Protein AF-J7RIQ4-F1 (afdb_monomer_lite)

Secondary structure (DSSP, 8-state):
------------------------------S-HHHHHHHHHHTT-GGG----HHHHHHHHSPP-------TT-TT-S-SPPPPP---TTSS----HHHHTTS----TT-SS-S---HHHHHHS-HHHHHHHHIIIIISHHHHHHHHHHS---SS---SSS-------------S-SSSTT-----EEPTTS-EE---EE-TTT--EE-STTHHHHHHH-----------PPPP-

Sequence (234 aa):
MSSVDTTGTVNGNPHENPGTVEKQTKRRNNRSYYDIISALSAVEKSQDVVFTPEELVELTAPLEQGRSNDPQSDTKKDGKPRINVHGYMGDVKVNPVEASKVEYDLSHTLLGGYVPRKQLESLSSVDFAHYFHKALECENTLQIYDMFVPQKSAMHQVLAGRLDHDTTQQNQQQQQQQQQRTTYQRVDAAGRIVKKVLVCKRCSSKFQGPHRWKQLKQHVCKTLHAEDEQPSHS

Foldseek 3Di:
DDDDDDDDDDDDDDDDDDDDDDPPPPPQPLAAPVLLCVLCVVVVNNVVFDDDPVRVCSNHPPRPPPDPPPPPPPPPDDPDDDADQDCPVPPDDHDVVVNVPDDDDQVVDPVGDDDDPVRVVPDDPVVVVVVCCCPPPCVSSVVSCVVGPPPPDDDPPPPPPDDDDDDDDDDPDPPPPPPPPDDPFDADPVGHTDFDWDADPQARDIAGDDCSVVCSVVDDDDHPPPDPPDDDDD

Organism: Huiozyma naganishii (strain ATCC MYA-139 / BCRC 22969 / CBS 8797 / KCTC 17520 / NBRC 10181 / NCYC 3082 / Yp74L-3) (NCBI:txid1071383)

pLDDT: mean 70.18, std 21.85, range [30.33, 97.38]

Radius of gyration: 36.46 Å; chains: 1; bounding box: 52×98×125 Å

InterPro domains:
  IPR013895 Chromatin structure-remodeling complex protein Rsc14 [PF08586] (32-129)

Structure (mmCIF, N/CA/C/O backbone):
data_AF-J7RIQ4-F1
#
_entry.id   AF-J7RIQ4-F1
#
loop_
_atom_site.group_PDB
_atom_site.id
_atom_site.type_symbol
_atom_site.label_atom_id
_atom_site.label_alt_id
_atom_site.label_comp_id
_atom_site.label_asym_id
_atom_site.label_entity_id
_atom_site.label_seq_id
_atom_site.pdbx_PDB_ins_code
_atom_site.Cartn_x
_atom_site.Cartn_y
_atom_site.Cartn_z
_atom_site.occupancy
_atom_site.B_iso_or_equiv
_atom_site.auth_seq_id
_atom_site.auth_comp_id
_atom_site.auth_asym_id
_atom_site.auth_atom_id
_atom_site.pdbx_PDB_model_num
ATOM 1 N N . MET A 1 1 ? 5.041 22.098 87.584 1.00 45.03 1 MET A N 1
ATOM 2 C CA . MET A 1 1 ? 6.316 22.828 87.440 1.00 45.03 1 MET A CA 1
ATOM 3 C C . MET A 1 1 ? 7.325 21.899 86.791 1.00 45.03 1 MET A C 1
ATOM 5 O O . MET A 1 1 ? 7.964 21.143 87.503 1.00 45.03 1 MET A O 1
ATOM 9 N N . SER A 1 2 ? 7.434 21.923 85.465 1.00 35.41 2 SER A N 1
ATOM 10 C CA . SER A 1 2 ? 8.610 21.432 84.737 1.00 35.41 2 SER A CA 1
ATOM 11 C C . SER A 1 2 ? 8.603 22.135 83.387 1.00 35.41 2 SER A C 1
ATOM 13 O O . SER A 1 2 ? 7.780 21.830 82.529 1.00 35.41 2 SER A O 1
ATOM 15 N N . SER A 1 3 ? 9.459 23.140 83.271 1.00 37.00 3 SER A N 1
ATOM 16 C CA . SER A 1 3 ? 9.758 23.861 82.041 1.00 37.00 3 SER A CA 1
ATOM 17 C C . SER A 1 3 ? 11.188 23.521 81.629 1.00 37.00 3 SER A C 1
ATOM 19 O O . SER A 1 3 ? 12.010 23.326 82.523 1.00 37.00 3 SER A O 1
ATOM 21 N N . VAL A 1 4 ? 11.424 23.579 80.309 1.00 39.94 4 VAL A N 1
ATOM 22 C CA . VAL A 1 4 ? 12.689 23.842 79.580 1.00 39.94 4 VAL A CA 1
ATOM 23 C C . VAL A 1 4 ? 13.863 22.869 79.789 1.00 39.94 4 VAL A C 1
ATOM 25 O O . VAL A 1 4 ? 14.084 22.364 80.877 1.00 39.94 4 VAL A O 1
ATOM 28 N N . ASP A 1 5 ? 14.707 22.529 78.817 1.00 35.41 5 ASP A N 1
ATOM 29 C CA . ASP A 1 5 ? 14.906 22.885 77.405 1.00 35.41 5 ASP A CA 1
ATOM 30 C C . ASP A 1 5 ? 15.768 21.756 76.803 1.00 35.41 5 ASP A C 1
ATOM 32 O O . ASP A 1 5 ? 16.572 21.143 77.511 1.00 35.41 5 ASP A O 1
ATOM 36 N N . THR A 1 6 ? 15.683 21.479 75.500 1.00 40.25 6 THR A N 1
ATOM 37 C CA . THR A 1 6 ? 16.760 20.747 74.809 1.00 40.25 6 THR A CA 1
ATOM 38 C C . THR A 1 6 ? 16.940 21.291 73.398 1.00 40.25 6 THR A C 1
ATOM 40 O O . THR A 1 6 ? 16.133 21.064 72.502 1.00 40.25 6 THR A O 1
ATOM 43 N N . THR A 1 7 ? 18.027 22.036 73.231 1.00 44.31 7 THR A N 1
ATOM 44 C CA . THR A 1 7 ? 18.633 22.442 71.962 1.00 44.31 7 THR A CA 1
ATOM 45 C C . THR A 1 7 ? 19.279 21.251 71.255 1.00 44.31 7 THR A C 1
ATOM 47 O O . THR A 1 7 ? 19.904 20.423 71.916 1.00 44.31 7 THR A O 1
ATOM 50 N N . GLY A 1 8 ? 19.252 21.218 69.920 1.00 33.91 8 GLY A N 1
ATOM 51 C CA . GLY A 1 8 ? 20.067 20.270 69.156 1.00 33.91 8 GLY A CA 1
ATOM 52 C C . GLY A 1 8 ? 19.898 20.366 67.643 1.00 33.91 8 GLY A C 1
ATOM 53 O O . GLY A 1 8 ? 19.135 19.613 67.052 1.00 33.91 8 GLY A O 1
ATOM 54 N N . THR A 1 9 ? 20.640 21.275 67.013 1.00 40.09 9 THR A N 1
ATOM 55 C CA . THR A 1 9 ? 20.871 21.321 65.563 1.00 40.09 9 THR A CA 1
ATOM 56 C C . THR A 1 9 ? 21.779 20.160 65.146 1.00 40.09 9 THR A C 1
ATOM 58 O O . THR A 1 9 ? 22.919 20.118 65.599 1.00 40.09 9 THR A O 1
ATOM 61 N N . VAL A 1 10 ? 21.341 19.271 64.244 1.00 41.00 10 VAL A N 1
ATOM 62 C CA . VAL A 1 10 ? 22.232 18.380 63.472 1.00 41.00 10 VAL A CA 1
ATOM 63 C C . VAL A 1 10 ? 21.711 18.228 62.040 1.00 41.00 10 VAL A C 1
ATOM 65 O O . VAL A 1 10 ? 20.581 17.812 61.804 1.00 41.00 10 VAL A O 1
ATOM 68 N N . ASN A 1 11 ? 22.583 18.588 61.096 1.00 37.06 11 ASN A N 1
ATOM 69 C CA . ASN A 1 11 ? 22.492 18.334 59.662 1.00 37.06 11 ASN A CA 1
ATOM 70 C C . ASN A 1 11 ? 22.378 16.834 59.351 1.00 37.06 11 ASN A C 1
ATOM 72 O O . ASN A 1 11 ? 23.127 16.034 59.906 1.00 37.06 11 ASN A O 1
ATOM 76 N N . GLY A 1 12 ? 21.545 16.478 58.373 1.00 32.69 12 GLY A N 1
ATOM 77 C CA . GLY A 1 12 ? 21.490 15.119 57.840 1.00 32.69 12 GLY A CA 1
ATOM 78 C C . GLY A 1 12 ? 20.530 14.982 56.665 1.00 32.69 12 GLY A C 1
ATOM 79 O O . GLY A 1 12 ? 19.450 14.432 56.815 1.00 32.69 12 GLY A O 1
ATOM 80 N N . ASN A 1 13 ? 20.934 15.480 55.496 1.00 38.28 13 ASN A N 1
ATOM 81 C CA . ASN A 1 13 ? 20.516 14.905 54.216 1.00 38.28 13 ASN A CA 1
ATOM 82 C C . ASN A 1 13 ? 21.591 13.855 53.880 1.00 38.28 13 ASN A C 1
ATOM 84 O O . ASN A 1 13 ? 22.776 14.183 54.013 1.00 38.28 13 ASN A O 1
ATOM 88 N N . PRO A 1 14 ? 21.244 12.621 53.474 1.00 41.78 14 PRO A N 1
ATOM 89 C CA . PRO A 1 14 ? 21.109 12.422 52.033 1.00 41.78 14 PRO A CA 1
ATOM 90 C C . PRO A 1 14 ? 20.113 11.325 51.601 1.00 41.78 14 PRO A C 1
ATOM 92 O O . PRO A 1 14 ? 19.908 10.326 52.277 1.00 41.78 14 PRO A O 1
ATOM 95 N N . HIS A 1 15 ? 19.640 11.485 50.364 1.00 39.47 15 HIS A N 1
ATOM 96 C CA . HIS A 1 15 ? 19.323 10.410 49.421 1.00 39.47 15 HIS A CA 1
ATOM 97 C C . HIS A 1 15 ? 18.282 9.358 49.836 1.00 39.47 15 HIS A C 1
ATOM 99 O O . HIS A 1 15 ? 18.625 8.251 50.234 1.00 39.47 15 HIS A O 1
ATOM 105 N N . GLU A 1 16 ? 17.025 9.616 49.477 1.00 35.12 16 GLU A N 1
ATOM 106 C CA . GLU A 1 16 ? 16.129 8.547 49.036 1.00 35.12 16 GLU A CA 1
ATOM 107 C C . GLU A 1 16 ? 15.549 8.920 47.668 1.00 35.12 16 GLU A C 1
ATOM 109 O O . GLU A 1 16 ? 14.787 9.870 47.511 1.00 35.12 16 GLU A O 1
ATOM 114 N N . ASN A 1 17 ? 16.011 8.191 46.650 1.00 41.97 17 ASN A N 1
ATOM 115 C CA . ASN A 1 17 ? 15.440 8.170 45.310 1.00 41.97 17 ASN A CA 1
ATOM 116 C C . ASN A 1 17 ? 14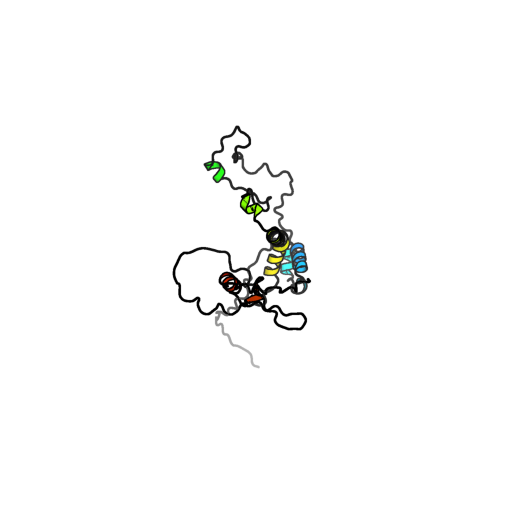.121 7.382 45.347 1.00 41.97 17 ASN A C 1
ATOM 118 O O . ASN A 1 17 ? 14.164 6.184 45.623 1.00 41.97 17 ASN A O 1
ATOM 122 N N . PRO A 1 18 ? 12.994 7.956 44.913 1.00 40.06 18 PRO A N 1
ATOM 123 C CA . PRO A 1 18 ? 12.014 7.228 44.129 1.00 40.06 18 PRO A CA 1
ATOM 124 C C . PRO A 1 18 ? 12.408 7.431 42.659 1.00 40.06 18 PRO A C 1
ATOM 126 O O . PRO A 1 18 ? 12.438 8.536 42.133 1.00 40.06 18 PRO A O 1
ATOM 129 N N . GLY A 1 19 ? 12.875 6.396 41.978 1.00 30.33 19 GLY A N 1
ATOM 130 C CA . GLY A 1 19 ? 11.948 5.358 41.560 1.00 30.33 19 GLY A CA 1
ATOM 131 C C . GLY A 1 19 ? 11.514 5.706 40.145 1.00 30.33 19 GLY A C 1
ATOM 132 O O . GLY A 1 19 ? 10.487 6.331 39.920 1.00 30.33 19 GLY A O 1
ATOM 133 N N . THR A 1 20 ? 12.384 5.346 39.211 1.00 37.12 20 THR A N 1
ATOM 134 C CA . THR A 1 20 ? 12.166 5.227 37.773 1.00 37.12 20 THR A CA 1
ATOM 135 C C . THR A 1 20 ? 10.782 4.648 37.476 1.00 37.12 20 THR A C 1
ATOM 137 O O . THR A 1 20 ? 10.595 3.437 37.541 1.00 37.12 20 THR A O 1
ATOM 140 N N . VAL A 1 21 ? 9.822 5.501 37.122 1.00 38.62 21 VAL A N 1
ATOM 141 C CA . VAL A 1 21 ? 8.549 5.079 36.533 1.00 38.62 21 VAL A CA 1
ATOM 142 C C . VAL A 1 21 ? 8.330 5.900 35.267 1.00 38.62 21 VAL A C 1
ATOM 144 O O . VAL A 1 21 ? 8.161 7.114 35.293 1.00 38.62 21 VAL A O 1
ATOM 147 N N . GLU A 1 22 ? 8.439 5.181 34.153 1.00 37.81 22 GLU A N 1
ATOM 148 C CA . GLU A 1 22 ? 7.797 5.467 32.873 1.00 37.81 22 GLU A CA 1
ATOM 149 C C . GLU A 1 22 ? 8.178 6.766 32.153 1.00 37.81 22 GLU A C 1
ATOM 151 O O . GLU A 1 22 ? 7.378 7.665 31.914 1.00 37.81 22 GLU A O 1
ATOM 156 N N . LYS A 1 23 ? 9.380 6.750 31.562 1.00 33.91 23 LYS A N 1
ATOM 157 C CA . LYS A 1 23 ? 9.535 7.295 30.204 1.00 33.91 23 LYS A CA 1
ATOM 158 C C . LYS A 1 23 ? 8.748 6.412 29.226 1.00 33.91 23 LYS A C 1
ATOM 160 O O . LYS A 1 23 ? 9.339 5.662 28.452 1.00 33.91 23 LYS A O 1
ATOM 165 N N . GLN A 1 24 ? 7.418 6.491 29.250 1.00 38.50 24 GLN A N 1
ATOM 166 C CA . GLN A 1 24 ? 6.652 6.130 28.066 1.00 38.50 24 GLN A CA 1
ATOM 167 C C . GLN A 1 24 ? 6.991 7.176 27.007 1.00 38.50 24 GLN A C 1
ATOM 169 O O . GLN A 1 24 ? 6.721 8.368 27.136 1.00 38.50 24 GLN A O 1
ATOM 174 N N . THR A 1 25 ? 7.732 6.726 26.001 1.00 37.59 25 THR A N 1
ATOM 175 C CA . THR A 1 25 ? 8.026 7.460 24.776 1.00 37.59 25 THR A CA 1
ATOM 176 C C . THR A 1 25 ? 6.782 8.196 24.298 1.00 37.59 25 THR A C 1
ATOM 178 O O . THR A 1 25 ? 5.837 7.559 23.843 1.00 37.59 25 THR A O 1
ATOM 181 N N . LYS A 1 26 ? 6.813 9.529 24.381 1.00 43.78 26 LYS A N 1
ATOM 182 C CA . LYS A 1 26 ? 5.870 10.447 23.742 1.00 43.78 26 LYS A CA 1
ATOM 183 C C . LYS A 1 26 ? 5.855 10.167 22.238 1.00 43.78 26 LYS A C 1
ATOM 185 O O . LYS A 1 26 ? 6.664 10.712 21.485 1.00 43.78 26 LYS A O 1
ATOM 190 N N . ARG A 1 27 ? 4.996 9.245 21.806 1.00 50.06 27 ARG A N 1
ATOM 191 C CA . ARG A 1 27 ? 4.763 8.944 20.396 1.00 50.06 27 ARG A CA 1
ATOM 192 C C . ARG A 1 27 ? 3.819 10.019 19.888 1.00 50.06 27 ARG A C 1
ATOM 194 O O . ARG A 1 27 ? 2.627 9.946 20.137 1.00 50.06 27 ARG A O 1
ATOM 201 N N . ARG A 1 28 ? 4.370 11.039 19.224 1.00 52.00 28 ARG A N 1
ATOM 202 C CA . ARG A 1 28 ? 3.562 12.060 18.548 1.00 52.00 28 ARG A CA 1
ATOM 203 C C . ARG A 1 28 ? 2.616 11.354 17.580 1.00 52.00 28 ARG A C 1
ATOM 205 O O . ARG A 1 28 ? 3.069 10.798 16.578 1.00 52.00 28 ARG A O 1
ATOM 212 N N . ASN A 1 29 ? 1.330 11.355 17.902 1.00 61.59 29 ASN A N 1
ATOM 213 C CA . ASN A 1 29 ? 0.304 10.846 17.015 1.00 61.59 29 ASN A CA 1
ATOM 214 C C . ASN A 1 29 ? -0.067 11.963 16.047 1.00 61.59 29 ASN A C 1
ATOM 216 O O . ASN A 1 29 ? -0.797 12.883 16.389 1.00 61.59 29 ASN A O 1
ATOM 220 N N . ASN A 1 30 ? 0.413 11.875 14.808 1.00 69.06 30 ASN A N 1
ATOM 221 C CA . ASN A 1 30 ? -0.032 12.764 13.730 1.00 69.06 30 ASN A CA 1
ATOM 222 C C . ASN A 1 30 ? -1.420 12.344 13.197 1.00 69.06 30 ASN A C 1
ATOM 224 O O . ASN A 1 30 ? -1.688 12.482 12.007 1.00 69.06 30 ASN A O 1
ATOM 228 N N . ARG A 1 31 ? -2.266 11.735 14.034 1.00 82.81 31 ARG A N 1
ATOM 229 C CA . ARG A 1 31 ? -3.542 11.121 13.647 1.00 82.81 31 ARG A CA 1
ATOM 230 C C . ARG A 1 31 ? -4.667 11.780 14.418 1.00 82.81 31 ARG A C 1
ATOM 232 O O . ARG A 1 31 ? -4.516 12.048 15.607 1.00 82.81 31 ARG A O 1
ATOM 239 N N . SER A 1 32 ? -5.782 12.035 13.741 1.00 87.75 32 SER A N 1
ATOM 240 C CA . SER A 1 32 ? -6.945 12.630 14.387 1.00 87.75 32 SER A CA 1
ATOM 241 C C . SER A 1 32 ? -7.654 11.604 15.271 1.00 87.75 32 SER A C 1
ATOM 243 O O . SER A 1 32 ? -7.664 10.408 14.974 1.00 87.75 32 SER A O 1
ATOM 245 N N . TYR A 1 33 ? -8.323 12.083 16.319 1.00 90.81 33 TYR A N 1
ATOM 246 C CA . TYR A 1 33 ? -9.249 11.295 17.134 1.00 90.81 33 TYR A CA 1
ATOM 247 C C . TYR A 1 33 ? -10.203 10.407 16.303 1.00 90.81 33 TYR A C 1
ATOM 249 O O . TYR A 1 33 ? -10.362 9.221 16.593 1.00 90.81 33 TYR A O 1
ATOM 257 N N . TYR A 1 34 ? -10.788 10.942 15.224 1.00 91.88 34 TYR A N 1
ATOM 258 C CA . TYR A 1 34 ? -11.717 10.189 14.368 1.00 91.88 34 TYR A CA 1
ATOM 259 C C . TYR A 1 34 ? -11.033 9.095 13.538 1.00 91.88 34 TYR A C 1
ATOM 261 O O . TYR A 1 34 ? -11.626 8.038 13.307 1.00 91.88 34 TYR A O 1
ATOM 269 N N . ASP A 1 35 ? -9.777 9.302 13.137 1.00 90.19 35 ASP A N 1
ATOM 270 C CA . ASP A 1 35 ? -8.993 8.279 12.436 1.00 90.19 35 ASP A CA 1
ATOM 271 C C . ASP A 1 35 ? -8.723 7.088 13.363 1.00 90.19 35 ASP A C 1
ATOM 273 O O . ASP A 1 35 ? -8.773 5.934 12.946 1.00 90.19 35 ASP A O 1
ATOM 277 N N . ILE A 1 36 ? -8.488 7.364 14.648 1.00 91.62 36 ILE A N 1
ATOM 278 C CA . ILE A 1 36 ? -8.237 6.332 15.655 1.00 91.62 36 ILE A CA 1
ATOM 279 C C . ILE A 1 36 ? -9.509 5.544 15.956 1.00 91.62 36 ILE A C 1
ATOM 281 O O . ILE A 1 36 ? -9.476 4.315 15.952 1.00 91.62 36 ILE A O 1
ATOM 285 N N . ILE A 1 37 ? -10.643 6.215 16.165 1.00 91.88 37 ILE A N 1
ATOM 286 C CA . ILE A 1 37 ? -11.908 5.518 16.441 1.00 91.88 37 ILE A CA 1
ATOM 287 C C . ILE A 1 37 ? -12.373 4.702 15.240 1.00 91.88 37 ILE A C 1
ATOM 289 O O . ILE A 1 37 ? -12.795 3.561 15.417 1.00 91.88 37 ILE A O 1
ATOM 293 N N . SER A 1 38 ? -12.281 5.250 14.026 1.00 91.62 38 SER A N 1
ATOM 294 C CA . SER A 1 38 ? -12.661 4.514 12.815 1.00 91.62 38 SER A CA 1
ATOM 295 C C . SER A 1 38 ? -11.819 3.248 12.640 1.00 91.62 38 SER A C 1
ATOM 297 O O . SER A 1 38 ? -12.373 2.172 12.415 1.00 91.62 38 SER A O 1
ATOM 299 N N . ALA A 1 39 ? -10.505 3.335 12.850 1.00 91.62 39 ALA A N 1
ATOM 300 C CA . ALA A 1 39 ? -9.618 2.178 12.838 1.00 91.62 39 ALA A CA 1
ATOM 301 C C . ALA A 1 39 ? -9.944 1.157 13.940 1.00 91.62 39 ALA A C 1
ATOM 303 O O . ALA A 1 39 ? -10.060 -0.031 13.651 1.00 91.62 39 ALA A O 1
ATOM 304 N N . LEU A 1 40 ? -10.121 1.592 15.193 1.00 91.69 40 LEU A N 1
ATOM 305 C CA . LEU A 1 40 ? -10.456 0.699 16.311 1.00 91.69 40 LEU A CA 1
ATOM 306 C C . LEU A 1 40 ? -11.826 0.028 16.134 1.00 91.69 40 LEU A C 1
ATOM 308 O O . LEU A 1 40 ? -12.019 -1.115 16.553 1.00 91.69 40 LEU A O 1
ATOM 312 N N . SER A 1 41 ? -12.765 0.715 15.482 1.00 92.81 41 SER A N 1
ATOM 313 C CA . SER A 1 41 ? -14.055 0.149 15.095 1.00 92.81 41 SER A CA 1
ATOM 314 C C . SER A 1 41 ? -13.906 -0.905 13.998 1.00 92.81 41 SER A C 1
ATOM 316 O O . SER A 1 41 ? -14.593 -1.920 14.052 1.00 92.81 41 SER A O 1
ATOM 318 N N . ALA A 1 42 ? -13.015 -0.699 13.024 1.00 92.19 42 ALA A N 1
ATOM 319 C CA . ALA A 1 42 ? -12.788 -1.647 11.932 1.00 92.19 42 ALA A CA 1
ATOM 320 C C . ALA A 1 42 ? -12.206 -2.992 12.407 1.00 92.19 42 ALA A C 1
ATOM 322 O O . ALA A 1 42 ? -12.408 -4.010 11.751 1.00 92.19 42 ALA A O 1
ATOM 323 N N . VAL A 1 43 ? -11.506 -3.011 13.547 1.00 91.06 43 VAL A N 1
ATOM 324 C CA . VAL A 1 43 ? -10.964 -4.237 14.167 1.00 91.06 43 VAL A CA 1
ATOM 325 C C . VAL A 1 43 ? -11.863 -4.828 15.255 1.00 91.06 43 VAL A C 1
ATOM 327 O O . VAL A 1 43 ? -11.466 -5.807 15.879 1.00 91.06 43 VAL A O 1
ATOM 330 N N . GLU A 1 44 ? -13.040 -4.247 15.514 1.00 91.06 44 GLU A N 1
ATOM 331 C CA . GLU A 1 44 ? -13.965 -4.686 16.577 1.00 91.06 44 GLU A CA 1
ATOM 332 C C . GLU A 1 44 ? -13.309 -4.723 17.978 1.00 91.06 44 GLU A C 1
ATOM 334 O O . GLU A 1 44 ? -13.617 -5.570 18.826 1.00 91.06 44 GLU A O 1
ATOM 339 N N . LYS A 1 45 ? -12.359 -3.804 18.214 1.00 88.50 45 LYS A N 1
ATOM 340 C CA . LYS A 1 45 ? -11.564 -3.700 19.453 1.00 88.50 45 LYS A CA 1
ATOM 341 C C . LYS A 1 45 ? -11.672 -2.348 20.146 1.00 88.50 45 LYS A C 1
ATOM 343 O O . LYS A 1 45 ? -10.916 -2.076 21.074 1.00 88.50 45 LYS A O 1
ATOM 348 N N . SER A 1 46 ? -12.633 -1.518 19.753 1.00 89.94 46 SER A N 1
ATOM 349 C CA . SER A 1 46 ? -12.867 -0.209 20.371 1.00 89.94 46 SER A CA 1
ATOM 350 C C . SER A 1 46 ? -13.177 -0.288 21.868 1.00 89.94 46 SER A C 1
ATOM 352 O O . SER A 1 46 ? -12.834 0.620 22.609 1.00 89.94 46 SER A O 1
ATOM 354 N N . GLN A 1 47 ? -13.796 -1.378 22.323 1.00 89.25 47 GLN A N 1
ATOM 355 C CA . GLN A 1 47 ? -14.131 -1.627 23.726 1.00 89.25 47 GLN A CA 1
ATOM 356 C C . GLN A 1 47 ? -12.924 -2.003 24.597 1.00 89.25 47 GLN A C 1
ATOM 358 O O . GLN A 1 47 ? -13.005 -1.902 25.818 1.00 89.25 47 GLN A O 1
ATOM 363 N N . ASP A 1 48 ? -11.823 -2.449 23.984 1.00 87.69 48 ASP A N 1
ATOM 364 C CA . ASP A 1 48 ? -10.618 -2.888 24.698 1.00 87.69 48 ASP A CA 1
ATOM 365 C C . ASP A 1 48 ? -9.644 -1.715 24.960 1.00 87.69 48 ASP A C 1
ATOM 367 O O . ASP A 1 48 ? -8.624 -1.905 25.624 1.00 87.69 48 ASP A O 1
ATOM 371 N N . VAL A 1 49 ? -9.947 -0.512 24.452 1.00 89.38 49 VAL A N 1
ATOM 372 C CA . VAL A 1 49 ? -9.100 0.687 24.537 1.00 89.38 49 VAL A CA 1
ATOM 373 C C . VAL A 1 49 ? -9.823 1.777 25.325 1.00 89.38 49 VAL A C 1
ATOM 375 O O . VAL A 1 49 ? -10.952 2.144 25.006 1.00 89.38 49 VAL A O 1
ATOM 378 N N . VAL A 1 50 ? -9.160 2.323 26.345 1.00 91.19 50 VAL A N 1
ATOM 379 C CA . VAL A 1 50 ? -9.659 3.446 27.149 1.00 91.19 50 VAL A CA 1
ATOM 380 C C . VAL A 1 50 ? -8.615 4.551 27.107 1.00 91.19 50 VAL A C 1
ATOM 382 O O . VAL A 1 50 ? -7.474 4.316 27.494 1.00 91.19 50 VAL A O 1
ATOM 385 N N . PHE A 1 51 ? -9.006 5.734 26.637 1.00 90.38 51 PHE A N 1
ATOM 386 C CA . PHE A 1 51 ? -8.110 6.886 26.564 1.00 90.38 51 PHE A CA 1
ATOM 387 C C . PHE A 1 51 ? -7.995 7.592 27.910 1.00 90.38 51 PHE A C 1
ATOM 389 O O . PHE A 1 51 ? -8.989 7.759 28.625 1.00 90.38 51 PHE A O 1
ATOM 396 N N . THR A 1 52 ? -6.793 8.063 28.222 1.00 91.81 52 THR A N 1
ATOM 397 C CA . THR A 1 52 ? -6.577 8.980 29.344 1.00 91.81 52 THR A CA 1
ATOM 398 C C . THR A 1 52 ? -7.051 10.395 28.978 1.00 91.81 52 THR A C 1
ATOM 400 O O . THR A 1 52 ? -7.153 10.739 27.793 1.00 91.81 52 THR A O 1
ATOM 403 N N . PRO A 1 53 ? -7.381 11.255 29.961 1.00 91.69 53 PRO A N 1
ATOM 404 C CA . PRO A 1 53 ? -7.787 12.627 29.665 1.00 91.69 53 PRO A CA 1
ATOM 405 C C . PRO A 1 53 ? -6.687 13.418 28.940 1.00 91.69 53 PRO A C 1
ATOM 407 O O . PRO A 1 53 ? -7.000 14.256 28.097 1.00 91.69 53 PRO A O 1
ATOM 410 N N . GLU A 1 54 ? -5.412 13.132 29.208 1.00 89.69 54 GLU A N 1
ATOM 411 C CA . GLU A 1 54 ? -4.281 13.763 28.526 1.00 89.69 54 GLU A CA 1
ATOM 412 C C . GLU A 1 54 ? -4.205 13.351 27.049 1.00 89.69 54 GLU A C 1
ATOM 414 O O . GLU A 1 54 ? -4.015 14.204 26.180 1.00 89.69 54 GLU A O 1
ATOM 419 N N . GLU A 1 55 ? -4.413 12.065 26.752 1.00 87.38 55 GLU A N 1
ATOM 420 C CA . GLU A 1 55 ? -4.448 11.545 25.380 1.00 87.38 55 GLU A CA 1
ATOM 421 C C . GLU A 1 55 ? -5.596 12.157 24.578 1.00 87.38 55 GLU A C 1
ATOM 423 O O . GLU A 1 55 ? -5.413 12.537 23.424 1.00 87.38 55 GLU A O 1
ATOM 428 N N . LEU A 1 56 ? -6.777 12.313 25.183 1.00 89.12 56 LEU A N 1
ATOM 429 C CA . LEU A 1 56 ? -7.919 12.941 24.514 1.00 89.12 56 LEU A CA 1
ATOM 430 C C . LEU A 1 56 ? -7.635 14.397 24.135 1.00 89.12 56 LEU A C 1
ATOM 432 O O . LEU A 1 56 ? -8.008 14.829 23.043 1.00 89.12 56 LEU A O 1
ATOM 436 N N . VAL A 1 57 ? -6.955 15.150 25.001 1.00 89.94 57 VAL A N 1
ATOM 437 C CA . VAL A 1 57 ? -6.556 16.532 24.700 1.00 89.94 57 VAL A CA 1
ATOM 438 C C . VAL A 1 57 ? -5.532 16.570 23.562 1.00 89.94 57 VAL A C 1
ATOM 440 O O . VAL A 1 57 ? -5.639 17.419 22.681 1.00 89.94 57 VAL A O 1
ATOM 443 N N . GLU A 1 58 ? -4.579 15.633 23.519 1.00 87.00 58 GLU A N 1
ATOM 444 C CA . GLU A 1 58 ? -3.605 15.546 22.421 1.00 87.00 58 GLU A CA 1
ATOM 445 C C . GLU A 1 58 ? -4.270 15.170 21.087 1.00 87.00 58 GLU A C 1
ATOM 447 O O . GLU A 1 58 ? -3.990 15.788 20.063 1.00 87.00 58 GLU A O 1
ATOM 452 N N . LEU A 1 59 ? -5.195 14.208 21.091 1.00 87.06 59 LEU A N 1
ATOM 453 C CA . LEU A 1 59 ? -5.878 13.725 19.884 1.00 87.06 59 LEU A CA 1
ATOM 454 C C . LEU A 1 59 ? -6.920 14.699 19.320 1.00 87.06 59 LEU A C 1
ATOM 456 O O . LEU A 1 59 ? -7.296 14.594 18.148 1.00 87.06 59 LEU A O 1
ATOM 460 N N . THR A 1 60 ? -7.411 15.619 20.153 1.00 87.50 60 THR A N 1
ATOM 461 C CA . THR A 1 60 ? -8.342 16.688 19.758 1.00 87.50 60 THR A CA 1
ATOM 462 C C . THR A 1 60 ? -7.643 18.008 19.462 1.00 87.50 60 THR A C 1
ATOM 464 O O . THR A 1 60 ? -8.287 18.931 18.957 1.00 87.50 60 THR A O 1
ATOM 467 N N . ALA A 1 61 ? -6.334 18.104 19.722 1.00 83.69 61 ALA A N 1
ATOM 468 C CA . ALA A 1 61 ? -5.557 19.259 19.319 1.00 83.69 61 ALA A CA 1
ATOM 469 C C . ALA A 1 61 ? -5.671 19.435 17.795 1.00 83.69 61 ALA A C 1
ATOM 471 O O . ALA A 1 61 ? -5.621 18.446 17.052 1.00 83.69 61 ALA A O 1
ATOM 472 N N . PRO A 1 62 ? -5.844 20.675 17.302 1.00 74.25 62 PRO A N 1
ATOM 473 C CA . PRO A 1 62 ? -5.846 20.919 15.873 1.00 74.25 62 PRO A CA 1
ATOM 474 C C . PRO A 1 62 ? -4.517 20.408 15.326 1.00 74.25 62 PRO A C 1
ATOM 476 O O . PRO A 1 62 ? -3.453 20.889 15.716 1.00 74.25 62 PRO A O 1
ATOM 479 N N . LEU A 1 63 ? -4.572 19.401 14.447 1.00 68.38 63 LEU A N 1
ATOM 480 C CA . LEU A 1 63 ? -3.401 19.058 13.660 1.00 68.38 63 LEU A CA 1
ATOM 481 C C . LEU A 1 63 ? -2.984 20.351 12.966 1.00 68.38 63 LEU A C 1
ATOM 483 O O . LEU A 1 63 ? -3.793 20.939 12.247 1.00 68.38 63 LEU A O 1
ATOM 487 N N . GLU A 1 64 ? -1.739 20.771 13.179 1.00 62.25 64 GLU A N 1
ATOM 488 C CA . GLU A 1 64 ? -1.038 21.709 12.307 1.00 62.25 64 GLU A CA 1
ATOM 489 C C . GLU A 1 64 ? -1.045 21.066 10.914 1.00 62.25 64 GLU A C 1
ATOM 491 O O . GLU A 1 64 ? -0.160 20.296 10.534 1.00 62.25 64 GLU A O 1
ATOM 496 N N . GLN A 1 65 ? -2.149 21.259 10.197 1.00 52.28 65 GLN A N 1
ATOM 497 C CA . GLN A 1 65 ? -2.365 20.732 8.874 1.00 52.28 65 GLN A CA 1
ATOM 498 C C . GLN A 1 65 ? -1.339 21.424 7.989 1.00 52.28 65 GLN A C 1
ATOM 500 O O . GLN A 1 65 ? -1.562 22.524 7.494 1.00 52.28 65 GLN A O 1
ATOM 505 N N . GLY A 1 66 ? -0.238 20.731 7.709 1.00 48.25 66 GLY A N 1
ATOM 506 C CA . GLY A 1 66 ? 0.580 20.948 6.518 1.00 48.25 66 GLY A CA 1
ATOM 507 C C . GLY A 1 66 ? -0.196 20.609 5.238 1.00 48.25 66 GLY A C 1
ATOM 508 O O . GLY A 1 66 ? 0.312 19.905 4.374 1.00 48.25 66 GLY A O 1
ATOM 509 N N . ARG A 1 67 ? -1.453 21.056 5.136 1.00 45.59 67 ARG A N 1
ATOM 510 C CA . ARG A 1 67 ? -2.289 21.010 3.943 1.00 45.59 67 ARG A CA 1
ATOM 511 C C . ARG A 1 67 ? -2.514 22.443 3.502 1.00 45.59 67 ARG A C 1
ATOM 513 O O . ARG A 1 67 ? -3.513 23.077 3.826 1.00 45.59 67 ARG A O 1
ATOM 520 N N . SER A 1 68 ? -1.562 22.921 2.715 1.00 43.69 68 SER A N 1
ATOM 521 C CA . SER A 1 68 ? -1.834 23.854 1.633 1.00 43.69 68 SER A CA 1
ATOM 522 C C . SER A 1 68 ? -2.924 23.251 0.736 1.00 43.69 68 SER A C 1
ATOM 524 O O . SER A 1 68 ? -2.635 22.594 -0.258 1.00 43.69 68 SER A O 1
ATOM 526 N N . ASN A 1 69 ? -4.189 23.446 1.106 1.00 42.12 69 ASN A N 1
ATOM 527 C CA . ASN A 1 69 ? -5.342 23.265 0.225 1.00 42.12 69 ASN A CA 1
ATOM 528 C C . ASN A 1 69 ? -5.475 24.480 -0.709 1.00 42.12 69 ASN A C 1
ATOM 530 O O . ASN A 1 69 ? -6.561 25.024 -0.882 1.00 42.12 69 ASN A O 1
ATOM 534 N N . ASP A 1 70 ? -4.361 24.909 -1.300 1.00 38.50 70 ASP A N 1
ATOM 535 C CA . ASP A 1 70 ? -4.394 25.736 -2.494 1.00 38.50 70 ASP A CA 1
ATOM 536 C C . ASP A 1 70 ? -4.225 24.784 -3.680 1.00 38.50 70 ASP A C 1
ATOM 538 O O . ASP A 1 70 ? -3.148 24.201 -3.835 1.00 38.50 70 ASP A O 1
ATOM 542 N N . PRO A 1 71 ? -5.217 24.639 -4.573 1.00 44.41 71 PRO A N 1
ATOM 543 C CA . PRO A 1 71 ? -5.050 23.933 -5.846 1.00 44.41 71 PRO A CA 1
ATOM 544 C C . PRO A 1 71 ? -4.111 24.680 -6.825 1.00 44.41 71 PRO A C 1
ATOM 546 O O . PRO A 1 71 ? -4.215 24.527 -8.039 1.00 44.41 71 PRO A O 1
ATOM 549 N N . GLN A 1 72 ? -3.195 25.513 -6.314 1.00 45.19 72 GLN A N 1
ATOM 550 C CA . GLN A 1 72 ? -2.375 26.435 -7.094 1.00 45.19 72 GLN A CA 1
ATOM 551 C C . GLN A 1 72 ? -0.952 26.645 -6.531 1.00 45.19 72 GLN A C 1
ATOM 553 O O . GLN A 1 72 ? -0.310 27.649 -6.836 1.00 45.19 72 GLN A O 1
ATOM 558 N N . SER A 1 73 ? -0.416 25.715 -5.731 1.00 44.56 73 SER A N 1
ATOM 559 C CA . SER A 1 73 ? 0.937 25.845 -5.156 1.00 44.56 73 SER A CA 1
ATOM 560 C C . SER A 1 73 ? 2.041 25.046 -5.869 1.00 44.56 73 SER A C 1
ATOM 562 O O . SER A 1 73 ? 3.084 24.803 -5.267 1.00 44.56 73 SER A O 1
ATOM 564 N N . ASP A 1 74 ? 1.874 24.673 -7.143 1.00 48.34 74 ASP A N 1
ATOM 565 C CA . ASP A 1 74 ? 2.862 23.856 -7.883 1.00 48.34 74 ASP A CA 1
ATOM 566 C C . ASP A 1 74 ? 3.803 24.627 -8.826 1.00 48.34 74 ASP A C 1
ATOM 568 O O . ASP A 1 74 ? 4.499 24.042 -9.658 1.00 48.34 74 ASP A O 1
ATOM 572 N N . THR A 1 75 ? 3.922 25.948 -8.676 1.00 50.56 75 THR A N 1
ATOM 573 C CA . THR A 1 75 ? 4.928 26.736 -9.423 1.00 50.56 75 THR A CA 1
ATOM 574 C C . THR A 1 75 ? 5.759 27.680 -8.559 1.00 50.56 75 THR A C 1
ATOM 576 O O . THR A 1 75 ? 6.244 28.701 -9.040 1.00 50.56 75 THR A O 1
ATOM 579 N N . LYS A 1 76 ? 5.979 27.343 -7.285 1.00 51.69 76 LYS A N 1
ATOM 580 C CA . LYS A 1 76 ? 7.026 27.978 -6.464 1.00 51.69 76 LYS A CA 1
ATOM 581 C C . LYS A 1 76 ? 7.823 26.945 -5.666 1.00 51.69 76 LYS A C 1
ATOM 583 O O . LYS A 1 76 ? 7.988 27.071 -4.460 1.00 51.69 76 LYS A O 1
ATOM 588 N N . LYS A 1 77 ? 8.334 25.919 -6.343 1.00 53.53 77 LYS A N 1
ATOM 589 C CA . LYS A 1 77 ? 9.444 25.110 -5.831 1.00 53.53 77 LYS A CA 1
ATOM 590 C C . LYS A 1 77 ? 10.625 25.327 -6.753 1.00 53.53 77 LYS A C 1
ATOM 592 O O . LYS A 1 77 ? 10.588 24.857 -7.879 1.00 53.53 77 LYS A O 1
ATOM 597 N N . ASP A 1 78 ? 11.590 26.087 -6.240 1.00 55.56 78 ASP A N 1
ATOM 598 C CA . ASP A 1 78 ? 12.941 26.316 -6.743 1.00 55.56 78 ASP A CA 1
ATOM 599 C C . ASP A 1 78 ? 13.049 26.762 -8.208 1.00 55.56 78 ASP A C 1
ATOM 601 O O . ASP A 1 78 ? 12.617 26.085 -9.128 1.00 55.56 78 ASP A O 1
ATOM 605 N N . GLY A 1 79 ? 13.716 27.890 -8.467 1.00 59.72 79 GLY A N 1
ATOM 606 C CA . GLY A 1 79 ? 13.996 28.397 -9.823 1.00 59.72 79 GLY A CA 1
ATOM 607 C C . GLY A 1 79 ? 14.916 27.507 -10.678 1.00 59.72 79 GLY A C 1
ATOM 608 O O . GLY A 1 79 ? 15.632 28.012 -11.538 1.00 59.72 79 GLY A O 1
ATOM 609 N N . LYS A 1 80 ? 14.953 26.198 -10.422 1.00 70.62 80 LYS A N 1
ATOM 610 C CA . LYS A 1 80 ? 15.689 25.207 -11.191 1.00 70.62 80 LYS A CA 1
ATOM 611 C C . LYS A 1 80 ? 14.821 24.763 -12.373 1.00 70.62 80 LYS A C 1
ATOM 613 O O . LYS A 1 80 ? 13.661 24.396 -12.180 1.00 70.62 80 LYS A O 1
ATOM 618 N N . PRO A 1 81 ? 15.357 24.789 -13.601 1.00 77.06 81 PRO A N 1
ATOM 619 C CA . PRO A 1 81 ? 14.622 24.326 -14.767 1.00 77.06 81 PRO A CA 1
ATOM 620 C C . PRO A 1 81 ? 14.287 22.835 -14.629 1.00 77.06 81 PRO A C 1
ATOM 622 O O . PRO A 1 81 ? 15.092 22.050 -14.124 1.00 77.06 81 PRO A O 1
ATOM 625 N N . ARG A 1 82 ? 13.098 22.440 -15.100 1.00 81.00 82 ARG A N 1
ATOM 626 C CA . ARG A 1 82 ? 12.720 21.026 -15.206 1.00 81.00 82 ARG A CA 1
ATOM 627 C C . ARG A 1 82 ? 13.676 20.341 -16.181 1.00 81.00 82 ARG A C 1
ATOM 629 O O . ARG A 1 82 ? 13.812 20.774 -17.323 1.00 81.00 82 ARG A O 1
ATOM 636 N N . ILE A 1 83 ? 14.344 19.291 -15.718 1.00 84.31 83 ILE A N 1
ATOM 637 C CA . ILE A 1 83 ? 15.264 18.501 -16.537 1.00 84.31 83 ILE A CA 1
ATOM 638 C C . ILE A 1 83 ? 14.436 17.583 -17.438 1.00 84.31 83 ILE A C 1
ATOM 640 O O . ILE A 1 83 ? 13.475 16.959 -16.989 1.00 84.31 83 ILE A O 1
ATOM 644 N N . ASN A 1 84 ? 14.808 17.489 -18.714 1.00 84.38 84 ASN A N 1
ATOM 645 C CA . ASN A 1 84 ? 14.146 16.592 -19.654 1.00 84.38 84 ASN A CA 1
ATOM 646 C C . ASN A 1 84 ? 14.583 15.146 -19.409 1.00 84.38 84 ASN A C 1
ATOM 648 O O . ASN A 1 84 ? 15.753 14.803 -19.560 1.00 84.38 84 ASN A O 1
ATOM 652 N N . VAL A 1 85 ? 13.621 14.301 -19.044 1.00 84.81 85 VAL A N 1
ATOM 653 C CA . VAL A 1 85 ? 13.847 12.901 -18.648 1.00 84.81 85 VAL A CA 1
ATOM 654 C C . VAL A 1 85 ? 13.649 11.932 -19.817 1.00 84.81 85 VAL A C 1
ATOM 656 O O . VAL A 1 85 ? 14.242 10.857 -19.839 1.00 84.81 85 VAL A O 1
ATOM 659 N N . HIS A 1 86 ? 12.833 12.301 -20.808 1.00 85.19 86 HIS A N 1
ATOM 660 C CA . HIS A 1 86 ? 12.493 11.447 -21.944 1.00 85.19 86 HIS A CA 1
ATOM 661 C C . HIS A 1 86 ? 12.582 12.190 -23.283 1.00 85.19 86 HIS A C 1
ATOM 663 O O . HIS A 1 86 ? 12.357 13.396 -23.361 1.00 85.19 86 HIS A O 1
ATOM 669 N N . GLY A 1 87 ? 12.827 11.445 -24.361 1.00 85.69 87 GLY A N 1
ATOM 670 C CA . GLY A 1 87 ? 12.966 11.979 -25.720 1.00 85.69 87 GLY A CA 1
ATOM 671 C C . GLY A 1 87 ? 11.698 11.930 -26.579 1.00 85.69 87 GLY A C 1
ATOM 672 O O . GLY A 1 87 ? 11.794 12.137 -27.782 1.00 85.69 87 GLY A O 1
ATOM 673 N N . TYR A 1 88 ? 10.517 11.638 -26.015 1.00 86.44 88 TYR A N 1
ATOM 674 C CA . TYR A 1 88 ? 9.295 11.434 -26.815 1.00 86.44 88 TYR A CA 1
ATOM 675 C C . TYR A 1 88 ? 8.886 12.635 -27.678 1.00 86.44 88 TYR A C 1
ATOM 677 O O . TYR A 1 88 ? 8.241 12.447 -28.702 1.00 86.44 88 TYR A O 1
ATOM 685 N N . MET A 1 89 ? 9.278 13.854 -27.296 1.00 83.81 89 MET A N 1
ATOM 686 C CA . MET A 1 89 ? 9.000 15.069 -28.072 1.00 83.81 89 MET A CA 1
ATOM 687 C C . MET A 1 89 ? 10.061 15.367 -29.148 1.00 83.81 89 MET A C 1
ATOM 689 O O . MET A 1 89 ? 10.073 16.464 -29.690 1.00 83.81 89 MET A O 1
ATOM 693 N N . GLY A 1 90 ? 10.942 14.408 -29.463 1.00 69.06 90 GLY A N 1
ATOM 694 C CA . GLY A 1 90 ? 11.793 14.389 -30.663 1.00 69.06 90 GLY A CA 1
ATOM 695 C C . GLY A 1 90 ? 13.013 15.313 -30.642 1.00 69.06 90 GLY A C 1
ATOM 696 O O . GLY A 1 90 ? 14.103 14.888 -31.019 1.00 69.06 90 GLY A O 1
ATOM 697 N N . ASP A 1 91 ? 12.867 16.536 -30.140 1.00 69.06 91 ASP A N 1
ATOM 698 C CA . ASP A 1 91 ? 13.842 17.599 -30.411 1.00 69.06 91 ASP A CA 1
ATOM 699 C C . ASP A 1 91 ? 14.858 17.829 -29.281 1.00 69.06 91 ASP A C 1
ATOM 701 O O . ASP A 1 91 ? 15.822 18.578 -29.451 1.00 69.06 91 ASP A O 1
ATOM 705 N N . VAL A 1 92 ? 14.695 17.169 -28.127 1.00 74.56 92 VAL A N 1
ATOM 706 C CA . VAL A 1 92 ? 15.570 17.378 -26.963 1.00 74.56 92 VAL A CA 1
ATOM 707 C C . VAL A 1 92 ? 16.373 16.129 -26.618 1.00 74.56 92 VAL A C 1
ATOM 709 O O . VAL A 1 92 ? 15.833 15.093 -26.228 1.00 74.56 92 VAL A O 1
ATOM 712 N N . LYS A 1 93 ? 17.701 16.251 -26.726 1.00 78.38 93 LYS A N 1
ATOM 713 C CA . LYS A 1 93 ? 18.652 15.224 -26.293 1.00 78.38 93 LYS A CA 1
ATOM 714 C C . LYS A 1 93 ? 18.598 15.088 -24.771 1.00 78.38 93 LYS A C 1
ATOM 716 O O . LYS A 1 93 ? 18.866 16.044 -24.049 1.00 78.38 93 LYS A O 1
ATOM 721 N N . VAL A 1 94 ? 18.273 13.890 -24.296 1.00 82.38 94 VAL A N 1
ATOM 722 C CA . VAL A 1 94 ? 18.289 13.554 -22.868 1.00 82.38 94 VAL A CA 1
ATOM 723 C C . VAL A 1 94 ? 19.736 13.332 -22.439 1.00 82.38 94 VAL A C 1
ATOM 725 O O . VAL A 1 94 ? 20.416 12.472 -23.000 1.00 82.38 94 VAL A O 1
ATOM 728 N N . ASN A 1 95 ? 20.208 14.086 -21.443 1.00 82.81 95 ASN A N 1
ATOM 729 C CA . ASN A 1 95 ? 21.465 13.776 -20.772 1.00 82.81 95 ASN A CA 1
ATOM 730 C C . ASN A 1 95 ? 21.186 12.742 -19.663 1.00 82.81 95 ASN A C 1
ATOM 732 O O . ASN A 1 95 ? 20.608 13.102 -18.633 1.00 82.81 95 ASN A O 1
ATOM 736 N N . PRO A 1 96 ? 21.580 11.464 -19.832 1.00 82.56 96 PRO A N 1
ATOM 737 C CA . PRO A 1 96 ? 21.248 10.411 -18.871 1.00 82.56 96 PRO A CA 1
ATOM 738 C C . PRO A 1 96 ? 21.856 10.666 -17.485 1.00 82.56 96 PRO A C 1
ATOM 740 O O . PRO A 1 96 ? 21.291 10.239 -16.484 1.00 82.56 96 PRO A O 1
ATOM 743 N N . VAL A 1 97 ? 22.973 11.400 -17.420 1.00 85.81 97 VAL A N 1
ATOM 744 C CA . VAL A 1 97 ? 23.686 11.721 -16.172 1.00 85.81 97 VAL A CA 1
ATOM 745 C C . VAL A 1 97 ? 22.948 12.771 -15.341 1.00 85.81 97 VAL A C 1
ATOM 747 O O . VAL A 1 97 ? 23.072 12.804 -14.118 1.00 85.81 97 VAL A O 1
ATOM 750 N N . GLU A 1 98 ? 22.200 13.658 -15.993 1.00 84.06 98 GLU A N 1
ATOM 751 C CA . GLU A 1 98 ? 21.365 14.647 -15.310 1.00 84.06 98 GLU A CA 1
ATOM 752 C C . GLU A 1 98 ? 20.029 14.033 -14.914 1.00 84.06 98 GLU A C 1
ATOM 754 O O . GLU A 1 98 ? 19.609 14.206 -13.774 1.00 84.06 98 GLU A O 1
ATOM 759 N N . ALA A 1 99 ? 19.419 13.247 -15.807 1.00 83.12 99 ALA A N 1
ATOM 760 C CA . ALA A 1 99 ? 18.180 12.533 -15.524 1.00 83.12 99 ALA A CA 1
ATOM 761 C C . ALA A 1 99 ? 18.321 11.601 -14.307 1.00 83.12 99 ALA A C 1
ATOM 763 O O . ALA A 1 99 ? 17.475 11.622 -13.423 1.00 83.12 99 ALA A O 1
ATOM 764 N N . SER A 1 100 ? 19.430 10.864 -14.174 1.00 83.44 100 SER A N 1
ATOM 765 C CA . SER A 1 100 ? 19.636 9.953 -13.036 1.00 83.44 100 SER A CA 1
ATOM 766 C C . SER A 1 100 ? 19.771 10.645 -11.674 1.00 83.44 100 SER A C 1
ATOM 768 O O . SER A 1 100 ? 19.724 9.972 -10.649 1.00 83.44 100 SER A O 1
ATOM 770 N N . LYS A 1 101 ? 20.011 11.962 -11.642 1.00 86.38 101 LYS A N 1
ATOM 771 C CA . LYS A 1 101 ? 20.124 12.749 -10.401 1.00 86.38 101 LYS A CA 1
ATOM 772 C C . LYS A 1 101 ? 18.786 13.331 -9.955 1.00 86.38 101 LYS A C 1
ATOM 774 O O . LYS A 1 101 ? 18.713 13.910 -8.875 1.00 86.38 101 LYS A O 1
ATOM 779 N N . VAL A 1 102 ? 17.761 13.233 -10.798 1.00 86.06 102 VAL A N 1
ATOM 780 C CA . VAL A 1 102 ? 16.424 13.729 -10.492 1.00 86.06 102 VAL A CA 1
ATOM 781 C C . VAL A 1 102 ? 15.717 12.714 -9.606 1.00 86.06 102 VAL A C 1
ATOM 783 O O . VAL A 1 102 ? 15.692 11.523 -9.904 1.00 86.06 102 VAL A O 1
ATOM 786 N N . GLU A 1 103 ? 15.138 13.196 -8.512 1.00 88.06 103 GLU A N 1
ATOM 787 C CA . GLU A 1 103 ? 14.232 12.404 -7.690 1.00 88.06 103 GLU A CA 1
ATOM 788 C C . GLU A 1 103 ? 12.869 12.321 -8.382 1.00 88.06 103 GLU A C 1
ATOM 790 O O . GLU A 1 103 ? 12.276 13.339 -8.748 1.00 88.06 103 GLU A O 1
ATOM 795 N N . TYR A 1 104 ? 12.393 11.097 -8.598 1.00 86.25 104 TYR A N 1
ATOM 796 C CA . TYR A 1 104 ? 11.130 10.833 -9.274 1.00 86.25 104 TYR A CA 1
ATOM 797 C C . TYR A 1 104 ? 10.047 10.521 -8.254 1.00 86.25 104 TYR A C 1
ATOM 799 O O . TYR A 1 1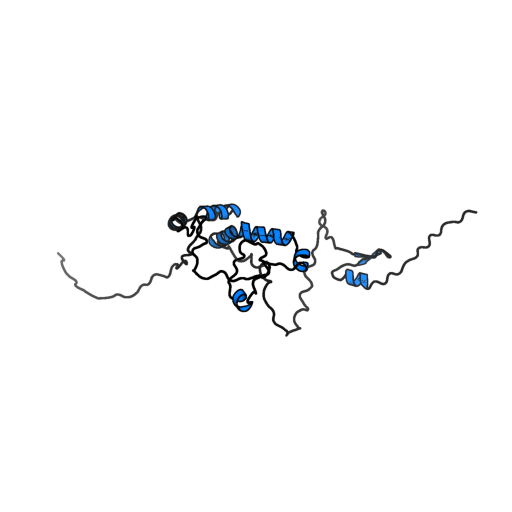04 ? 10.061 9.456 -7.639 1.00 86.25 104 TYR A O 1
ATOM 807 N N . ASP A 1 105 ? 9.074 11.416 -8.130 1.00 88.94 105 ASP A N 1
ATOM 808 C CA . ASP A 1 105 ? 7.853 11.119 -7.394 1.00 88.94 105 ASP A CA 1
ATOM 809 C C . ASP A 1 105 ? 6.836 10.430 -8.319 1.00 88.94 105 ASP A C 1
ATOM 811 O O . ASP A 1 105 ? 6.272 11.034 -9.234 1.00 88.94 105 ASP A O 1
ATOM 815 N N . LEU A 1 106 ? 6.628 9.132 -8.090 1.00 89.12 106 LEU A N 1
ATOM 816 C CA . LEU A 1 106 ? 5.662 8.289 -8.804 1.00 89.12 106 LEU A CA 1
ATOM 817 C C . LEU A 1 106 ? 4.543 7.789 -7.879 1.00 89.12 106 LEU A C 1
ATOM 819 O O . LEU A 1 106 ? 3.875 6.804 -8.195 1.00 89.12 106 LEU A O 1
ATOM 823 N N . SER A 1 107 ? 4.321 8.474 -6.754 1.00 89.31 107 SER A N 1
ATOM 824 C CA . SER A 1 107 ? 3.354 8.093 -5.712 1.00 89.31 107 SER A CA 1
ATOM 825 C C . SER A 1 107 ? 1.903 7.982 -6.197 1.00 89.31 107 SER A C 1
ATOM 827 O O . SER A 1 107 ? 1.110 7.253 -5.610 1.00 89.31 107 SER A O 1
ATOM 829 N N . HIS A 1 108 ? 1.551 8.644 -7.301 1.00 88.69 108 HIS A N 1
ATOM 830 C CA . HIS A 1 108 ? 0.226 8.548 -7.921 1.00 88.69 108 HIS A CA 1
ATOM 831 C C . HIS A 1 108 ? -0.027 7.215 -8.654 1.00 88.69 108 HIS A C 1
ATOM 833 O O . HIS A 1 108 ? -1.163 6.931 -9.035 1.00 88.69 108 HIS A O 1
ATOM 839 N N . THR A 1 109 ? 1.009 6.401 -8.886 1.00 93.00 109 THR A N 1
ATOM 840 C CA . THR A 1 109 ? 0.896 5.092 -9.551 1.00 93.00 109 THR A CA 1
ATOM 841 C C . THR A 1 109 ? 1.000 3.948 -8.545 1.00 93.00 109 THR A C 1
ATOM 843 O O . THR A 1 109 ? 1.862 3.959 -7.673 1.00 93.00 109 THR A O 1
ATOM 846 N N . LEU A 1 110 ? 0.168 2.911 -8.696 1.00 92.44 110 LEU A N 1
ATOM 847 C CA . LEU A 1 110 ? 0.169 1.755 -7.783 1.00 92.44 110 LEU A CA 1
ATOM 848 C C . LEU A 1 110 ? 1.325 0.770 -8.020 1.00 92.44 110 LEU A C 1
ATOM 850 O O . LEU A 1 110 ? 1.716 0.051 -7.107 1.00 92.44 110 LEU A O 1
ATOM 854 N N . LEU A 1 111 ? 1.843 0.700 -9.251 1.00 92.69 111 LEU A N 1
ATOM 855 C CA . LEU A 1 111 ? 2.892 -0.247 -9.660 1.00 92.69 111 LEU A CA 1
ATOM 856 C C . LEU A 1 111 ? 4.180 0.451 -10.133 1.00 92.69 111 LEU A C 1
ATOM 858 O O . LEU A 1 111 ? 5.068 -0.198 -10.686 1.00 92.69 111 LEU A O 1
ATOM 862 N N . GLY A 1 112 ? 4.284 1.766 -9.932 1.00 91.06 112 GLY A N 1
ATOM 863 C CA . GLY A 1 112 ? 5.396 2.577 -10.419 1.00 91.06 112 GLY A CA 1
ATOM 864 C C . GLY A 1 112 ? 5.290 2.949 -11.903 1.00 91.06 112 GLY A C 1
ATOM 865 O O . GLY A 1 112 ? 4.265 2.761 -12.558 1.00 91.06 112 GLY A O 1
ATOM 866 N N . GLY A 1 113 ? 6.387 3.491 -12.439 1.00 91.56 113 GLY A N 1
ATOM 867 C CA . GLY A 1 113 ? 6.426 4.074 -13.787 1.00 91.56 113 GLY A CA 1
ATOM 868 C C . GLY A 1 113 ? 6.532 3.067 -14.935 1.00 91.56 113 GLY A C 1
ATOM 869 O O . GLY A 1 113 ? 6.224 3.408 -16.074 1.00 91.56 113 GLY A O 1
ATOM 870 N N . TYR A 1 114 ? 6.971 1.833 -14.672 1.00 94.81 114 TYR A N 1
ATOM 871 C CA . TYR A 1 114 ? 7.061 0.785 -15.688 1.00 94.81 114 TYR A CA 1
ATOM 872 C C . TYR A 1 114 ? 7.062 -0.611 -15.060 1.00 94.81 114 TYR A C 1
ATOM 874 O O . TYR A 1 114 ? 7.811 -0.873 -14.120 1.00 94.81 114 TYR A O 1
ATOM 882 N N . VAL A 1 115 ? 6.286 -1.528 -15.646 1.00 95.31 115 VAL A N 1
ATOM 883 C CA . VAL A 1 115 ? 6.285 -2.956 -15.302 1.00 95.31 115 VAL A CA 1
ATOM 884 C C . VAL A 1 115 ? 6.569 -3.771 -16.569 1.00 95.31 115 VAL A C 1
ATOM 886 O O . VAL A 1 115 ? 5.864 -3.602 -17.567 1.00 95.31 115 VAL A O 1
ATOM 889 N N . PRO A 1 116 ? 7.563 -4.680 -16.568 1.00 97.38 116 PRO A N 1
ATOM 890 C CA . PRO A 1 116 ? 7.843 -5.533 -17.717 1.00 97.38 116 PRO A CA 1
ATOM 891 C C . PRO A 1 116 ? 6.626 -6.360 -18.141 1.00 97.38 116 PRO A C 1
ATOM 893 O O . PRO A 1 116 ? 6.006 -7.039 -17.324 1.00 97.38 116 PRO A O 1
ATOM 896 N N . ARG A 1 117 ? 6.338 -6.386 -19.447 1.00 96.75 117 ARG A N 1
ATOM 897 C CA . ARG A 1 117 ? 5.159 -7.070 -20.006 1.00 96.75 117 ARG A CA 1
ATOM 898 C C . ARG A 1 117 ? 5.021 -8.526 -19.551 1.00 96.75 117 ARG A C 1
ATOM 900 O O . ARG A 1 117 ? 3.972 -8.913 -19.057 1.00 96.75 117 ARG A O 1
ATOM 907 N N . LYS A 1 118 ? 6.093 -9.318 -19.674 1.00 97.31 11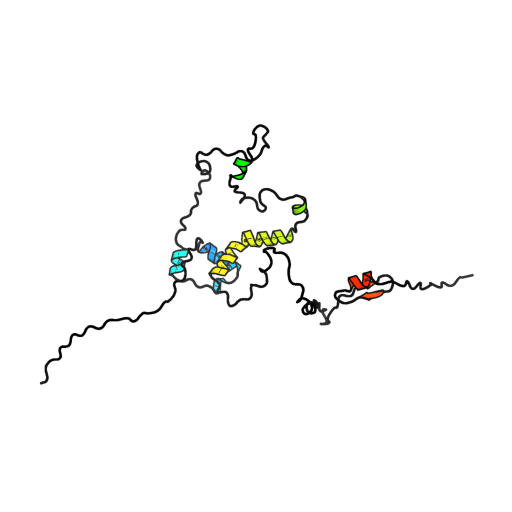8 LYS A N 1
ATOM 908 C CA . LYS A 1 118 ? 6.089 -10.737 -19.272 1.00 97.31 118 LYS A CA 1
ATOM 909 C C . LYS A 1 118 ? 5.796 -10.919 -17.784 1.00 97.31 118 LYS A C 1
ATOM 911 O O . LYS A 1 118 ? 5.158 -11.893 -17.410 1.00 97.31 118 LYS A O 1
ATOM 916 N N . GLN A 1 119 ? 6.280 -9.994 -16.953 1.00 95.75 119 GLN A N 1
ATOM 917 C CA . GLN A 1 119 ? 6.001 -10.013 -15.526 1.00 95.75 119 GLN A CA 1
ATOM 918 C C . GLN A 1 119 ? 4.519 -9.738 -15.318 1.00 95.75 119 GLN A C 1
ATOM 920 O O . GLN A 1 119 ? 3.849 -10.604 -14.775 1.00 95.75 119 GLN A O 1
ATOM 925 N N . LEU A 1 120 ? 4.005 -8.622 -15.845 1.00 95.50 120 LEU A N 1
ATOM 926 C CA . LEU A 1 120 ? 2.607 -8.215 -15.702 1.00 95.50 120 LEU A CA 1
ATOM 927 C C . LEU A 1 120 ? 1.616 -9.299 -16.158 1.00 95.50 120 LEU A C 1
ATOM 929 O O . LEU A 1 120 ? 0.646 -9.564 -15.459 1.00 95.50 120 LEU A O 1
ATOM 933 N N . GLU A 1 121 ? 1.891 -9.969 -17.279 1.00 96.25 121 GLU A N 1
ATOM 934 C CA . GLU A 1 121 ? 1.064 -11.070 -17.802 1.00 96.25 121 GLU A CA 1
ATOM 935 C C . GLU A 1 121 ? 1.064 -12.318 -16.898 1.00 96.25 121 GLU A C 1
ATOM 937 O O . GLU A 1 121 ? 0.133 -13.118 -16.952 1.00 96.25 121 GLU A O 1
ATOM 942 N N . SER A 1 122 ? 2.098 -12.497 -16.072 1.00 95.44 122 SER A N 1
ATOM 943 C CA . SER A 1 122 ? 2.250 -13.644 -15.164 1.00 95.44 122 SER A CA 1
ATOM 944 C C . SER A 1 122 ? 1.807 -13.371 -13.723 1.00 95.44 122 SER A C 1
ATOM 946 O O . SER A 1 122 ? 1.802 -14.295 -12.908 1.00 95.44 122 SER A O 1
ATOM 948 N N . LEU A 1 123 ? 1.466 -12.121 -13.385 1.00 94.94 123 LEU A N 1
ATOM 949 C CA . LEU A 1 123 ? 1.070 -11.755 -12.026 1.00 94.94 123 LEU A CA 1
ATOM 950 C C . LEU A 1 123 ? -0.331 -12.276 -11.688 1.00 94.94 123 LEU A C 1
ATOM 952 O O . LEU A 1 123 ? -1.236 -12.330 -12.518 1.00 94.94 123 LEU A O 1
ATOM 956 N N . SER A 1 124 ? -0.507 -12.629 -10.419 1.00 96.44 124 SER A N 1
ATOM 957 C CA . SER A 1 124 ? -1.780 -13.068 -9.856 1.00 96.44 124 SER A CA 1
ATOM 958 C C . SER A 1 124 ? -2.619 -11.860 -9.452 1.00 96.44 124 SER A C 1
ATOM 960 O O . SER A 1 124 ? -2.250 -11.114 -8.546 1.00 96.44 124 SER A O 1
ATOM 962 N N . SER A 1 125 ? -3.774 -11.673 -10.090 1.00 95.94 125 SER A N 1
ATOM 963 C CA . SER A 1 125 ? -4.696 -10.586 -9.738 1.00 95.94 125 SER A CA 1
ATOM 964 C C . SER A 1 125 ? -5.216 -10.694 -8.302 1.00 95.94 125 SER A C 1
ATOM 966 O O . SER A 1 125 ? -5.424 -9.677 -7.647 1.00 95.94 125 SER A O 1
ATOM 968 N N . VAL A 1 126 ? -5.386 -11.919 -7.798 1.00 97.38 126 VAL A N 1
ATOM 969 C CA . VAL A 1 126 ? -5.887 -12.187 -6.443 1.00 97.38 126 VAL A CA 1
ATOM 970 C C . VAL A 1 126 ? -4.894 -11.703 -5.390 1.00 97.38 126 VAL A C 1
ATOM 972 O O . VAL A 1 126 ? -5.283 -11.027 -4.439 1.00 97.38 126 VAL A O 1
ATOM 975 N N . ASP A 1 127 ? -3.606 -11.984 -5.585 1.00 96.19 127 ASP A N 1
ATOM 976 C CA . ASP A 1 127 ? -2.575 -11.589 -4.624 1.00 96.19 127 ASP A CA 1
ATOM 977 C C . ASP A 1 127 ? -2.416 -10.064 -4.580 1.00 96.19 127 ASP A C 1
ATOM 979 O O . ASP A 1 127 ? -2.303 -9.485 -3.500 1.00 96.19 127 ASP A O 1
ATOM 983 N N . PHE A 1 128 ? -2.495 -9.395 -5.736 1.00 96.12 128 PHE A N 1
ATOM 984 C CA . PHE A 1 128 ? -2.469 -7.932 -5.799 1.00 96.12 128 PHE A CA 1
ATOM 985 C C . PHE A 1 128 ? -3.722 -7.291 -5.207 1.00 96.12 128 PHE A C 1
ATOM 987 O O . PHE A 1 128 ? -3.601 -6.278 -4.527 1.00 96.12 128 PHE A O 1
ATOM 994 N N . ALA A 1 129 ? -4.907 -7.874 -5.397 1.00 95.81 129 ALA A N 1
ATOM 995 C CA . ALA A 1 129 ? -6.125 -7.375 -4.759 1.00 95.81 129 ALA A CA 1
ATOM 996 C C . ALA A 1 129 ? -6.006 -7.419 -3.228 1.00 95.81 129 ALA A C 1
ATOM 998 O O . ALA A 1 129 ? -6.295 -6.431 -2.555 1.00 95.81 129 ALA A O 1
ATOM 999 N N . HIS A 1 130 ? -5.500 -8.527 -2.677 1.00 96.19 130 HIS A N 1
ATOM 1000 C CA . HIS A 1 130 ? -5.230 -8.632 -1.244 1.00 96.19 130 HIS A CA 1
ATOM 1001 C C . HIS A 1 130 ? -4.149 -7.657 -0.776 1.00 96.19 130 HIS A C 1
ATOM 1003 O O . HIS A 1 130 ? -4.297 -7.041 0.280 1.00 96.19 130 HIS A O 1
ATOM 1009 N N . TYR A 1 131 ? -3.077 -7.499 -1.552 1.00 95.44 131 TYR A N 1
ATOM 1010 C CA . TYR A 1 131 ? -2.024 -6.539 -1.247 1.00 95.44 131 TYR A CA 1
ATOM 1011 C C . TYR A 1 131 ? -2.556 -5.102 -1.220 1.00 95.44 131 TYR A C 1
ATOM 1013 O O . TYR A 1 131 ? -2.314 -4.400 -0.244 1.00 95.44 131 TYR A O 1
ATOM 1021 N N . PHE A 1 132 ? -3.319 -4.677 -2.231 1.00 95.44 132 PHE A N 1
ATOM 1022 C CA . PHE A 1 132 ? -3.866 -3.321 -2.301 1.00 95.44 132 PHE A CA 1
ATOM 1023 C C . PHE A 1 132 ? -4.901 -3.054 -1.220 1.00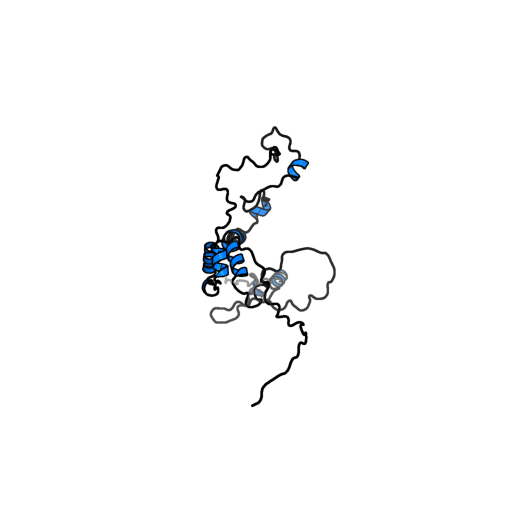 95.44 132 PHE A C 1
ATOM 1025 O O . PHE A 1 132 ? -4.850 -2.000 -0.599 1.00 95.44 132 PHE A O 1
ATOM 1032 N N . HIS A 1 133 ? -5.777 -4.014 -0.928 1.00 94.50 133 HIS A N 1
ATOM 1033 C CA . HIS A 1 133 ? -6.693 -3.895 0.202 1.00 94.50 133 HIS A CA 1
ATOM 1034 C C . HIS A 1 133 ? -5.915 -3.695 1.514 1.00 94.50 133 HIS A C 1
ATOM 1036 O O . HIS A 1 133 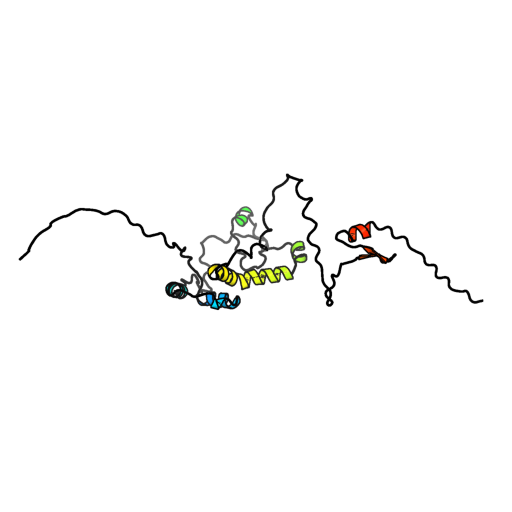? -6.182 -2.769 2.277 1.00 94.50 133 HIS A O 1
ATOM 1042 N N . LYS A 1 134 ? -4.860 -4.490 1.737 1.00 94.25 134 LYS A N 1
ATOM 1043 C CA . LYS A 1 134 ? -4.024 -4.360 2.934 1.00 94.25 134 LYS A CA 1
ATOM 1044 C C . LYS A 1 134 ? -3.271 -3.025 2.994 1.00 94.25 134 LYS A C 1
ATOM 1046 O O . LYS A 1 134 ? -3.230 -2.415 4.057 1.00 94.25 134 LYS A O 1
ATOM 1051 N N . ALA A 1 135 ? -2.639 -2.615 1.898 1.00 92.00 135 ALA A N 1
ATOM 1052 C CA . ALA A 1 135 ? -1.750 -1.457 1.856 1.00 92.00 135 ALA A CA 1
ATOM 1053 C C . ALA A 1 135 ? -2.512 -0.126 1.803 1.00 92.00 135 ALA A C 1
ATOM 1055 O O . ALA A 1 135 ? -2.110 0.823 2.456 1.00 92.00 135 ALA A O 1
ATOM 1056 N N . LEU A 1 136 ? -3.614 -0.046 1.054 1.00 90.62 136 LEU A N 1
ATOM 1057 C CA . LEU A 1 136 ? -4.337 1.213 0.854 1.00 90.62 136 LEU A CA 1
ATOM 1058 C C . LEU A 1 136 ? -5.442 1.427 1.890 1.00 90.62 136 LEU A C 1
ATOM 1060 O O . LEU A 1 136 ? -5.663 2.555 2.319 1.00 90.62 136 LEU A O 1
ATOM 1064 N N . GLU A 1 137 ? -6.141 0.363 2.292 1.00 89.06 137 GLU A N 1
ATOM 1065 C CA . GLU A 1 137 ? -7.303 0.480 3.183 1.00 89.06 137 GLU A CA 1
ATOM 1066 C C . GLU A 1 137 ? -6.956 0.095 4.624 1.00 89.06 137 GLU A C 1
ATOM 1068 O O . GLU A 1 137 ? -7.347 0.786 5.565 1.00 89.06 137 GLU A O 1
ATOM 1073 N N . CYS A 1 138 ? -6.197 -0.989 4.827 1.00 92.00 138 CYS A N 1
ATOM 1074 C CA . CYS A 1 138 ? -5.942 -1.507 6.174 1.00 92.00 138 CYS A CA 1
ATOM 1075 C C . CYS A 1 138 ? -4.680 -0.958 6.858 1.00 92.00 138 CYS A C 1
ATOM 1077 O O . CYS A 1 138 ? -4.529 -1.179 8.057 1.00 92.00 138 CYS A O 1
ATOM 1079 N N . GLU A 1 139 ? -3.769 -0.269 6.167 1.00 89.62 139 GLU A N 1
ATOM 1080 C CA . GLU A 1 139 ? -2.484 0.158 6.752 1.00 89.62 139 GLU A CA 1
ATOM 1081 C C . GLU A 1 139 ? -2.676 1.067 7.974 1.00 89.62 139 GLU A C 1
ATOM 1083 O O . GLU A 1 139 ? -2.082 0.839 9.033 1.00 89.62 139 GLU A O 1
ATOM 1088 N N . ASN A 1 140 ? -3.568 2.056 7.858 1.00 88.75 140 ASN A N 1
ATOM 1089 C CA . ASN A 1 140 ? -3.895 2.957 8.959 1.00 88.75 140 ASN A CA 1
ATOM 1090 C C . ASN A 1 140 ? -4.408 2.171 10.176 1.00 88.75 140 ASN A C 1
ATOM 1092 O O . ASN A 1 140 ? -3.916 2.347 11.295 1.00 88.75 140 ASN A O 1
ATOM 1096 N N . THR A 1 141 ? -5.338 1.252 9.922 1.00 91.19 141 THR A N 1
ATOM 1097 C CA . THR A 1 141 ? -5.960 0.389 10.923 1.00 91.19 141 THR A CA 1
ATOM 1098 C C . THR A 1 141 ? -4.948 -0.513 11.622 1.00 91.19 141 THR A C 1
ATOM 1100 O O . THR A 1 141 ? -4.943 -0.583 12.849 1.00 91.19 141 THR A O 1
ATOM 1103 N N . LEU A 1 142 ? -4.046 -1.147 10.869 1.00 90.25 142 LEU A N 1
ATOM 1104 C CA . LEU A 1 142 ? -2.995 -2.010 11.413 1.00 90.25 142 LEU A CA 1
ATOM 1105 C C . LEU A 1 142 ? -2.024 -1.226 12.305 1.00 90.25 142 LEU A C 1
ATOM 1107 O O . LEU A 1 142 ? -1.694 -1.679 13.397 1.00 90.25 142 LEU A O 1
ATOM 1111 N N . GLN A 1 143 ? -1.626 -0.019 11.897 1.00 89.81 143 GLN A N 1
ATOM 1112 C CA . GLN A 1 143 ? -0.733 0.811 12.707 1.00 89.81 143 GLN A CA 1
ATOM 1113 C C . GLN A 1 143 ? -1.396 1.313 14.005 1.00 89.81 143 GLN A C 1
ATOM 1115 O O . GLN A 1 143 ? -0.722 1.411 15.030 1.00 89.81 143 GLN A O 1
ATOM 1120 N N . ILE A 1 144 ? -2.701 1.626 13.991 1.00 90.12 144 ILE A N 1
ATOM 1121 C CA . ILE A 1 144 ? -3.459 1.969 15.212 1.00 90.12 144 ILE A CA 1
ATOM 1122 C C . ILE A 1 144 ? -3.617 0.747 16.111 1.00 90.12 144 ILE A C 1
ATOM 1124 O O . ILE A 1 144 ? -3.423 0.854 17.321 1.00 90.12 144 ILE A O 1
ATOM 1128 N N . TYR A 1 145 ? -3.917 -0.413 15.530 1.00 89.75 145 TYR A N 1
ATOM 1129 C CA . TYR A 1 145 ? -4.018 -1.664 16.270 1.00 89.75 145 TYR A CA 1
ATOM 1130 C C . TYR A 1 145 ? -2.724 -1.963 17.036 1.00 89.75 145 TYR A C 1
ATOM 1132 O O . TYR A 1 145 ? -2.773 -2.181 18.244 1.00 89.75 145 TYR A O 1
ATOM 1140 N N . ASP A 1 146 ? -1.567 -1.867 16.375 1.00 88.94 146 ASP A N 1
ATOM 1141 C CA . ASP A 1 146 ? -0.256 -2.085 17.002 1.00 88.94 146 ASP A CA 1
ATOM 1142 C C . ASP A 1 146 ? 0.086 -1.055 18.092 1.00 88.94 146 ASP A C 1
ATOM 1144 O O . ASP A 1 146 ? 0.934 -1.309 18.950 1.00 88.94 146 ASP A O 1
ATOM 1148 N N . MET A 1 147 ? -0.542 0.121 18.056 1.00 87.81 147 MET A N 1
ATOM 1149 C CA . MET A 1 147 ? -0.296 1.193 19.014 1.00 87.81 147 MET A CA 1
ATOM 1150 C C . MET A 1 147 ? -1.150 1.072 20.276 1.00 87.81 147 MET A C 1
ATOM 1152 O O . MET A 1 147 ? -0.634 1.300 21.367 1.00 87.81 147 MET A O 1
ATOM 1156 N N . PHE A 1 148 ? -2.434 0.737 20.127 1.00 85.5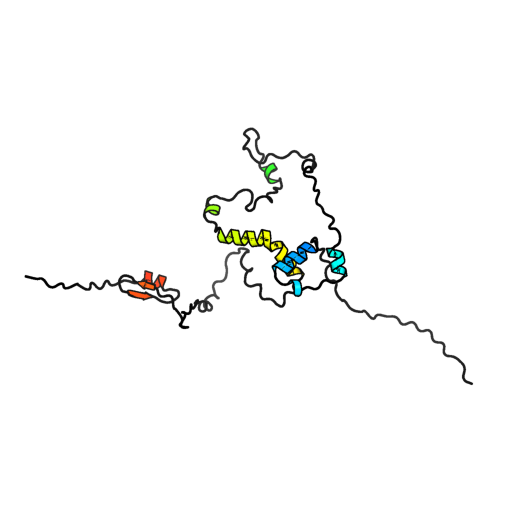0 148 PHE A N 1
ATOM 1157 C CA . PHE A 1 148 ? -3.415 0.815 21.213 1.00 85.50 148 PHE A CA 1
ATOM 1158 C C . PHE A 1 148 ? -3.862 -0.540 21.751 1.00 85.50 148 PHE A C 1
ATOM 1160 O O . PHE A 1 148 ? -4.286 -0.615 22.900 1.00 85.50 148 PHE A O 1
ATOM 1167 N N . VAL A 1 149 ? -3.781 -1.611 20.959 1.00 84.44 149 VAL A N 1
ATOM 1168 C CA . VAL A 1 149 ? -4.165 -2.946 21.420 1.00 84.44 149 VAL A CA 1
ATOM 1169 C C . VAL A 1 149 ? -2.913 -3.640 21.956 1.00 84.44 149 VAL A C 1
ATOM 1171 O O . VAL A 1 149 ? -2.015 -3.970 21.178 1.00 84.44 149 VAL A O 1
ATOM 1174 N N . PRO A 1 150 ? -2.818 -3.901 23.275 1.00 73.50 150 PRO A N 1
ATOM 1175 C CA . PRO A 1 150 ? -1.673 -4.602 23.830 1.00 73.50 150 PRO A CA 1
ATOM 1176 C C . PRO A 1 150 ? -1.562 -5.974 23.165 1.00 73.50 150 PRO A C 1
ATOM 1178 O O . PRO A 1 150 ? -2.504 -6.772 23.224 1.00 73.50 150 PRO A O 1
ATOM 1181 N N . GLN A 1 151 ? -0.412 -6.272 22.553 1.00 65.62 151 GLN A N 1
ATOM 1182 C CA . GLN A 1 151 ? -0.115 -7.614 22.064 1.00 65.62 151 GLN A CA 1
ATOM 1183 C C . GLN A 1 151 ? -0.020 -8.551 23.271 1.00 65.62 151 GLN A C 1
ATOM 1185 O O . GLN A 1 151 ? 1.046 -8.749 23.854 1.00 65.62 151 GLN A O 1
ATOM 1190 N N . LYS A 1 152 ? -1.157 -9.124 23.677 1.00 56.72 152 LYS A N 1
ATOM 1191 C CA . LYS A 1 152 ? -1.219 -10.211 24.653 1.00 56.72 152 LYS A CA 1
ATOM 1192 C C . LYS A 1 152 ? -0.503 -11.414 24.029 1.00 56.72 152 LYS A C 1
ATOM 1194 O O . LYS A 1 152 ? -1.117 -12.215 23.338 1.00 56.72 152 LYS A O 1
ATOM 1199 N N . SER A 1 153 ? 0.814 -11.483 24.234 1.00 46.91 153 SER A N 1
ATOM 1200 C CA . SER A 1 153 ? 1.733 -12.577 23.890 1.00 46.91 153 SER A CA 1
ATOM 1201 C C . SER A 1 153 ? 1.737 -13.061 22.427 1.00 46.91 153 SER A C 1
ATOM 1203 O O . SER A 1 153 ? 0.866 -13.804 21.992 1.00 46.91 153 SER A O 1
ATOM 1205 N N . ALA A 1 154 ? 2.805 -12.707 21.703 1.00 48.00 154 ALA A N 1
ATOM 1206 C CA . ALA A 1 154 ? 3.548 -13.556 20.760 1.00 48.00 154 ALA A CA 1
ATOM 1207 C C . ALA A 1 154 ? 2.796 -14.758 20.134 1.00 48.00 154 ALA A C 1
ATOM 1209 O O . ALA A 1 154 ? 3.062 -15.912 20.457 1.00 48.00 154 ALA A O 1
ATOM 1210 N N . MET A 1 155 ? 1.901 -14.501 19.178 1.00 49.53 155 MET A N 1
ATOM 1211 C CA . MET A 1 155 ? 1.339 -15.545 18.300 1.00 49.53 155 MET A CA 1
ATOM 1212 C C . MET A 1 155 ? 1.093 -15.044 16.865 1.00 49.53 155 MET A C 1
ATOM 1214 O O . MET A 1 155 ? 0.346 -15.650 16.109 1.00 49.53 155 MET A O 1
ATOM 1218 N N . HIS A 1 156 ? 1.749 -13.948 16.458 1.00 45.19 156 HIS A N 1
ATOM 1219 C CA . HIS A 1 156 ? 1.629 -13.378 15.105 1.00 45.19 156 HIS A CA 1
ATOM 1220 C C . HIS A 1 156 ? 2.957 -13.285 14.330 1.00 45.19 156 HIS A C 1
ATOM 1222 O O . HIS A 1 156 ? 3.056 -12.568 13.339 1.00 45.19 156 HIS A O 1
ATOM 1228 N N . GLN A 1 157 ? 3.971 -14.065 14.722 1.00 43.78 157 GLN A N 1
ATOM 1229 C CA . GLN A 1 157 ? 5.253 -14.157 14.003 1.00 43.78 157 GLN A CA 1
ATOM 1230 C C . GLN A 1 157 ? 5.350 -15.336 13.013 1.00 43.78 157 GLN A C 1
ATOM 1232 O O . GLN A 1 157 ? 6.438 -15.649 12.542 1.00 43.78 157 GLN A O 1
ATOM 1237 N N . VAL A 1 158 ? 4.243 -16.000 12.654 1.00 47.44 158 VAL A N 1
ATOM 1238 C CA . VAL A 1 158 ? 4.302 -17.181 11.759 1.00 47.44 158 VAL A CA 1
ATOM 1239 C C . VAL A 1 158 ? 4.109 -16.835 10.270 1.00 47.44 158 VAL A C 1
ATOM 1241 O O . VAL A 1 158 ? 4.342 -17.682 9.415 1.00 47.44 158 VAL A O 1
ATOM 1244 N N . LEU A 1 159 ? 3.762 -15.592 9.910 1.00 47.94 159 LEU A N 1
ATOM 1245 C CA . LEU A 1 159 ? 3.492 -15.217 8.506 1.00 47.94 159 LEU A CA 1
ATOM 1246 C C . LEU A 1 159 ? 4.421 -14.148 7.905 1.00 47.94 159 LEU A C 1
ATOM 1248 O O . LEU A 1 159 ? 4.336 -13.901 6.708 1.00 47.94 159 LEU A O 1
ATOM 1252 N N . ALA A 1 160 ? 5.339 -13.562 8.682 1.00 42.03 160 ALA A N 1
ATOM 1253 C CA . ALA A 1 160 ? 6.232 -12.486 8.222 1.00 42.03 160 ALA A CA 1
ATOM 1254 C C . ALA A 1 160 ? 7.718 -12.887 8.126 1.00 42.03 160 ALA A C 1
ATOM 1256 O O . ALA A 1 160 ? 8.591 -12.031 8.046 1.00 42.03 160 ALA A O 1
ATOM 1257 N N . GLY A 1 161 ? 8.030 -14.183 8.141 1.00 39.38 161 GLY A N 1
ATOM 1258 C CA . GLY A 1 161 ? 9.401 -14.671 8.013 1.00 39.38 161 GLY A CA 1
ATOM 1259 C C . GLY A 1 161 ? 9.623 -15.398 6.698 1.00 39.38 161 GLY A C 1
ATOM 1260 O O . GLY A 1 161 ? 9.669 -16.625 6.730 1.00 39.38 161 GLY A O 1
ATOM 1261 N N . ARG A 1 162 ? 9.744 -14.684 5.564 1.00 39.88 162 ARG A N 1
ATOM 1262 C CA . ARG A 1 162 ? 10.496 -15.177 4.385 1.00 39.88 162 ARG A CA 1
ATOM 1263 C C . ARG A 1 162 ? 10.654 -14.185 3.227 1.00 39.88 162 ARG A C 1
ATOM 1265 O O . ARG A 1 162 ? 10.436 -14.553 2.083 1.00 39.88 162 ARG A O 1
ATOM 1272 N N . LEU A 1 163 ? 11.112 -12.968 3.487 1.00 45.38 163 LEU A N 1
ATOM 1273 C CA . LEU A 1 163 ? 11.803 -12.183 2.463 1.00 45.38 163 LEU A CA 1
ATOM 1274 C C . LEU A 1 163 ? 12.918 -11.411 3.167 1.00 45.38 163 LEU A C 1
ATOM 1276 O O . LEU A 1 163 ? 12.633 -10.404 3.792 1.00 45.38 163 LEU A O 1
ATOM 1280 N N . ASP A 1 164 ? 14.131 -11.977 3.198 1.00 37.62 164 ASP A N 1
ATOM 1281 C CA . ASP A 1 164 ? 15.331 -11.271 2.733 1.00 37.62 164 ASP A CA 1
ATOM 1282 C C . ASP A 1 164 ? 16.619 -12.123 2.792 1.00 37.62 164 ASP A C 1
ATOM 1284 O O . ASP A 1 164 ? 16.955 -12.746 3.796 1.00 37.62 164 ASP A O 1
ATOM 1288 N N . HIS A 1 165 ? 17.304 -12.064 1.648 1.00 38.75 165 HIS A N 1
ATOM 1289 C CA . HIS A 1 165 ? 18.741 -12.109 1.358 1.00 38.75 165 HIS A CA 1
ATOM 1290 C C . HIS A 1 165 ? 19.600 -13.393 1.385 1.00 38.75 165 HIS A C 1
ATOM 1292 O O . HIS A 1 165 ? 19.742 -14.115 2.368 1.00 38.75 165 HIS A O 1
ATOM 1298 N N . ASP A 1 166 ? 20.240 -13.571 0.223 1.00 37.06 166 ASP A N 1
ATOM 1299 C CA . ASP A 1 166 ? 21.351 -14.437 -0.159 1.00 37.06 166 ASP A CA 1
ATOM 1300 C C . ASP A 1 166 ? 22.503 -14.500 0.853 1.00 37.06 166 ASP A C 1
ATOM 1302 O O . ASP A 1 166 ? 22.946 -13.472 1.357 1.00 37.06 166 ASP A O 1
ATOM 1306 N N . THR A 1 167 ? 23.094 -15.690 1.030 1.00 35.38 167 THR A N 1
ATOM 1307 C CA . THR A 1 167 ? 24.546 -15.914 0.862 1.00 35.38 167 THR A CA 1
ATOM 1308 C C . THR A 1 167 ? 24.849 -17.415 0.741 1.00 35.38 167 THR A C 1
ATOM 1310 O O . THR A 1 167 ? 24.418 -18.263 1.520 1.00 35.38 167 THR A O 1
ATOM 1313 N N . THR A 1 168 ? 25.607 -17.698 -0.307 1.00 44.34 168 THR A N 1
ATOM 1314 C CA . THR A 1 168 ? 26.275 -18.906 -0.786 1.00 44.34 168 THR A CA 1
ATOM 1315 C C . THR A 1 168 ? 26.869 -19.841 0.284 1.00 44.34 168 THR A C 1
ATOM 1317 O O . THR A 1 168 ? 27.591 -19.411 1.171 1.00 44.34 168 THR A O 1
ATOM 1320 N N . GLN A 1 169 ? 26.618 -21.145 0.087 1.00 49.34 169 GLN A N 1
ATOM 1321 C CA . GLN A 1 169 ? 27.437 -22.323 0.437 1.00 49.34 169 GLN A CA 1
ATOM 1322 C C . GLN A 1 169 ? 28.118 -22.372 1.820 1.00 49.34 169 GLN A C 1
ATOM 1324 O O . GLN A 1 169 ? 29.177 -21.793 2.014 1.00 49.34 169 GLN A O 1
ATOM 1329 N N . GLN A 1 170 ? 27.603 -23.237 2.704 1.00 40.62 170 GLN A N 1
ATOM 1330 C CA . GLN A 1 170 ? 28.314 -24.385 3.312 1.00 40.62 170 GLN A CA 1
ATOM 1331 C C . GLN A 1 170 ? 27.565 -24.866 4.566 1.00 40.62 170 GLN A C 1
ATOM 1333 O O . GLN A 1 170 ? 27.713 -24.307 5.645 1.00 40.62 170 GLN A O 1
ATOM 1338 N N . ASN A 1 171 ? 26.756 -25.920 4.426 1.00 38.22 171 ASN A N 1
ATOM 1339 C CA . ASN A 1 171 ? 26.862 -27.146 5.231 1.00 38.22 171 ASN A CA 1
ATOM 1340 C C . ASN A 1 171 ? 25.670 -28.069 4.954 1.00 38.22 171 ASN A C 1
ATOM 1342 O O . ASN A 1 171 ? 24.579 -27.955 5.512 1.00 38.22 171 ASN A O 1
ATOM 1346 N N . GLN A 1 172 ? 25.918 -29.022 4.061 1.00 48.75 172 GLN A N 1
ATOM 1347 C CA . GLN A 1 172 ? 25.142 -30.243 3.937 1.00 48.75 172 GLN A CA 1
ATOM 1348 C C . GLN A 1 172 ? 25.474 -31.120 5.150 1.00 48.75 172 GLN A C 1
ATOM 1350 O O . GLN A 1 172 ? 26.546 -31.708 5.141 1.00 48.75 172 GLN A O 1
ATOM 1355 N N . GLN A 1 173 ? 24.603 -31.215 6.168 1.00 48.97 173 GLN A N 1
ATOM 1356 C CA . GLN A 1 173 ? 24.529 -32.432 7.011 1.00 48.97 173 GLN A CA 1
ATOM 1357 C C . GLN A 1 173 ? 23.368 -32.560 8.022 1.00 48.97 173 GLN A C 1
ATOM 1359 O O . GLN A 1 173 ? 23.308 -33.581 8.696 1.00 48.97 173 GLN A O 1
ATOM 1364 N N . GLN A 1 174 ? 22.387 -31.649 8.116 1.00 46.12 174 GLN A N 1
ATOM 1365 C CA . GLN A 1 174 ? 21.310 -31.787 9.131 1.00 46.12 174 GLN A CA 1
ATOM 1366 C C . GLN A 1 174 ? 19.859 -31.860 8.610 1.00 46.12 174 GLN A C 1
ATOM 1368 O O . GLN A 1 174 ? 18.918 -31.643 9.365 1.00 46.12 174 GLN A O 1
ATOM 1373 N N . GLN A 1 175 ? 19.623 -32.246 7.349 1.00 44.50 175 GLN A N 1
ATOM 1374 C CA . GLN A 1 175 ? 18.257 -32.367 6.793 1.00 44.50 175 GLN A CA 1
ATOM 1375 C C . GLN A 1 175 ? 17.779 -33.805 6.507 1.00 44.50 175 GLN A C 1
ATOM 1377 O O . GLN A 1 175 ? 17.057 -34.031 5.541 1.00 44.50 175 GLN A O 1
ATOM 1382 N N . GLN A 1 176 ? 18.116 -34.788 7.352 1.00 47.75 176 GLN A N 1
ATOM 1383 C CA . GLN A 1 176 ? 17.563 -36.153 7.218 1.00 47.75 176 GLN A CA 1
ATOM 1384 C C . GLN A 1 176 ? 16.504 -36.565 8.259 1.00 47.75 176 GLN A C 1
ATOM 1386 O O . GLN A 1 176 ? 15.999 -37.677 8.161 1.00 47.75 176 GLN A O 1
ATOM 1391 N N . GLN A 1 177 ? 16.070 -35.706 9.196 1.00 48.28 177 GLN A N 1
ATOM 1392 C CA . GLN A 1 177 ? 15.099 -36.137 10.230 1.00 48.28 177 GLN A CA 1
ATOM 1393 C C . GLN A 1 177 ? 13.761 -35.380 10.336 1.00 48.28 177 GLN A C 1
ATOM 1395 O O . GLN A 1 177 ? 12.943 -35.762 11.165 1.00 48.28 177 GLN A O 1
ATOM 1400 N N . GLN A 1 178 ? 13.440 -34.390 9.490 1.00 46.56 178 GLN A N 1
ATOM 1401 C CA . GLN A 1 178 ? 12.177 -33.626 9.654 1.00 46.56 178 GLN A CA 1
ATOM 1402 C C . GLN A 1 178 ? 11.146 -33.721 8.511 1.00 46.56 178 GLN A C 1
ATOM 1404 O O . GLN A 1 178 ? 10.091 -33.099 8.590 1.00 46.56 178 GLN A O 1
ATOM 1409 N N . GLN A 1 179 ? 11.346 -34.559 7.486 1.00 43.84 179 GLN A N 1
ATOM 1410 C CA . GLN A 1 179 ? 10.381 -34.695 6.374 1.00 43.84 179 GLN A CA 1
ATOM 1411 C C . GLN A 1 179 ? 9.265 -35.748 6.582 1.00 43.84 179 GLN A C 1
ATOM 1413 O O . GLN A 1 179 ? 8.755 -36.298 5.610 1.00 43.84 179 GLN A O 1
ATOM 1418 N N . GLN A 1 180 ? 8.839 -36.042 7.819 1.00 46.78 180 GLN A N 1
ATOM 1419 C CA . GLN A 1 180 ? 7.739 -37.004 8.060 1.00 46.78 180 GLN A CA 1
ATOM 1420 C C . GLN A 1 180 ? 6.426 -36.408 8.598 1.00 46.78 180 GLN A C 1
ATOM 1422 O O . GLN A 1 180 ? 5.487 -37.157 8.857 1.00 46.78 180 GLN A O 1
ATOM 1427 N N . ARG A 1 181 ? 6.281 -35.083 8.738 1.00 43.94 181 ARG A N 1
ATOM 1428 C CA . ARG A 1 181 ? 5.065 -34.502 9.347 1.00 43.94 181 ARG A CA 1
ATOM 1429 C C . ARG A 1 181 ? 4.438 -33.339 8.581 1.00 43.94 181 ARG A C 1
ATOM 1431 O O . ARG A 1 181 ? 4.200 -32.292 9.154 1.00 43.94 181 ARG A O 1
ATOM 1438 N N . THR A 1 182 ? 4.058 -33.539 7.322 1.00 42.50 182 THR A N 1
ATOM 1439 C CA . THR A 1 182 ? 3.023 -32.698 6.677 1.00 42.50 182 THR A CA 1
ATOM 1440 C C . THR A 1 182 ? 2.194 -33.514 5.686 1.00 42.50 182 THR A C 1
ATOM 1442 O O . THR A 1 182 ? 2.139 -33.252 4.487 1.00 42.50 182 THR A O 1
ATOM 1445 N N . THR A 1 183 ? 1.503 -34.541 6.187 1.00 50.69 183 THR A N 1
ATOM 1446 C CA . THR A 1 183 ? 0.434 -35.177 5.406 1.00 50.69 183 THR A CA 1
ATOM 1447 C C . THR A 1 183 ? -0.874 -34.487 5.769 1.00 50.69 183 THR A C 1
ATOM 1449 O O . THR A 1 183 ? -1.435 -34.763 6.824 1.00 50.69 183 THR A O 1
ATOM 1452 N N . TYR A 1 184 ? -1.356 -33.576 4.921 1.00 48.75 184 TYR A N 1
ATOM 1453 C CA . TYR A 1 184 ? -2.706 -33.017 5.032 1.00 48.75 184 TYR A CA 1
ATOM 1454 C C . TYR A 1 184 ? -3.728 -34.160 4.929 1.00 48.75 184 TYR A C 1
ATOM 1456 O O . TYR A 1 184 ? -4.005 -34.663 3.836 1.00 48.75 184 TYR A O 1
ATOM 1464 N N . GLN A 1 185 ? -4.250 -34.610 6.069 1.00 56.06 185 GLN A N 1
ATOM 1465 C CA . GLN A 1 185 ? -5.330 -35.587 6.139 1.00 56.06 185 GLN A CA 1
ATOM 1466 C C . GLN A 1 185 ? -6.650 -34.832 5.967 1.00 56.06 185 GLN A C 1
ATOM 1468 O O . GLN A 1 185 ? -7.079 -34.117 6.866 1.00 56.06 185 GLN A O 1
ATOM 1473 N N . ARG A 1 186 ? -7.276 -34.938 4.789 1.00 57.53 186 ARG A N 1
ATOM 1474 C CA . ARG A 1 186 ? -8.668 -34.496 4.616 1.00 57.53 186 ARG A CA 1
ATOM 1475 C C . ARG A 1 186 ? -9.577 -35.581 5.185 1.00 57.53 186 ARG A C 1
ATOM 1477 O O . ARG A 1 186 ? -9.352 -36.751 4.897 1.00 57.53 186 ARG A O 1
ATOM 1484 N N . VAL A 1 187 ? -10.572 -35.201 5.972 1.00 60.12 187 VAL A N 1
ATOM 1485 C CA . VAL A 1 187 ? -11.556 -36.113 6.573 1.00 60.12 187 VAL A CA 1
ATOM 1486 C C . VAL A 1 187 ? -12.857 -36.016 5.762 1.00 60.12 187 VAL A C 1
ATOM 1488 O O . VAL A 1 187 ? -13.204 -34.921 5.320 1.00 60.12 187 VAL A O 1
ATOM 1491 N N . ASP A 1 188 ? -13.525 -37.140 5.479 1.00 63.62 188 ASP A N 1
ATOM 1492 C CA . ASP A 1 188 ? -14.851 -37.147 4.839 1.00 63.62 188 ASP A CA 1
ATOM 1493 C C . ASP A 1 188 ? -15.960 -36.738 5.832 1.00 63.62 188 ASP A C 1
ATOM 1495 O O . ASP A 1 188 ? -15.735 -36.646 7.038 1.00 63.62 188 ASP A O 1
ATOM 1499 N N . ALA A 1 189 ? -17.179 -36.505 5.333 1.00 65.12 189 ALA A N 1
ATOM 1500 C CA . ALA A 1 189 ? -18.340 -36.138 6.157 1.00 65.12 189 ALA A CA 1
ATOM 1501 C C . ALA A 1 189 ? -18.738 -37.210 7.198 1.00 65.12 189 ALA A C 1
ATOM 1503 O O . ALA A 1 189 ? -19.519 -36.926 8.098 1.00 65.12 189 ALA A O 1
ATOM 1504 N N . ALA A 1 190 ? -18.193 -38.428 7.092 1.00 71.69 190 ALA A N 1
ATOM 1505 C CA . ALA A 1 190 ? -18.399 -39.536 8.023 1.00 71.69 190 ALA A CA 1
ATOM 1506 C C . ALA A 1 190 ? -17.221 -39.717 9.007 1.00 71.69 190 ALA A C 1
ATOM 1508 O O . ALA A 1 190 ? -17.161 -40.721 9.715 1.00 71.69 190 ALA A O 1
ATOM 1509 N N . GLY A 1 191 ? -16.268 -38.777 9.052 1.00 70.44 191 GLY A N 1
ATOM 1510 C CA . GLY A 1 191 ? -15.154 -38.791 10.003 1.00 70.44 191 GLY A CA 1
ATOM 1511 C C . GLY A 1 191 ? -13.966 -39.682 9.612 1.00 70.44 191 GLY A C 1
ATOM 1512 O O . GLY A 1 191 ? -13.060 -39.882 10.419 1.00 70.44 191 GLY A O 1
ATOM 1513 N N . ARG A 1 192 ? -13.914 -40.220 8.388 1.00 73.75 192 ARG A N 1
ATOM 1514 C CA . ARG A 1 192 ? -12.830 -41.100 7.920 1.00 73.75 192 ARG A CA 1
ATOM 1515 C C . ARG A 1 192 ? -11.757 -40.317 7.172 1.00 73.75 192 ARG A C 1
ATOM 1517 O O . ARG A 1 192 ? -12.035 -39.438 6.360 1.00 73.75 192 ARG A O 1
ATOM 1524 N N . ILE A 1 193 ? -10.498 -40.675 7.407 1.00 71.56 193 ILE A N 1
ATOM 1525 C CA . ILE A 1 193 ? -9.340 -40.048 6.760 1.00 71.56 193 ILE A CA 1
ATOM 1526 C C . ILE A 1 193 ? -9.301 -40.426 5.270 1.00 71.56 193 ILE A C 1
ATOM 1528 O O . ILE A 1 193 ? -9.011 -41.567 4.904 1.00 71.56 193 ILE A O 1
ATOM 1532 N N . VAL A 1 194 ? -9.525 -39.445 4.396 1.00 61.41 194 VAL A N 1
ATOM 1533 C CA . VAL A 1 194 ? -9.445 -39.585 2.940 1.00 61.41 194 VAL A CA 1
ATOM 1534 C C . VAL A 1 194 ? -8.003 -39.392 2.486 1.00 61.41 194 VAL A C 1
ATOM 1536 O O . VAL A 1 194 ? -7.466 -38.282 2.411 1.00 61.41 194 VAL A O 1
ATOM 1539 N N . LYS A 1 195 ? -7.354 -40.502 2.132 1.00 74.88 195 LYS A N 1
ATOM 1540 C CA . LYS A 1 195 ? -6.021 -40.491 1.519 1.00 74.88 195 LYS A CA 1
ATOM 1541 C C . LYS A 1 195 ? -6.154 -40.222 0.019 1.00 74.88 195 LYS A C 1
ATOM 1543 O O . LYS A 1 195 ? -6.865 -40.929 -0.685 1.00 74.88 195 LYS A O 1
ATOM 1548 N N . LYS A 1 196 ? -5.433 -39.222 -0.499 1.00 79.94 196 LYS A N 1
ATOM 1549 C CA . LYS A 1 196 ? -5.334 -38.985 -1.951 1.00 79.94 196 LYS A CA 1
ATOM 1550 C C . LYS A 1 196 ? -4.553 -40.131 -2.618 1.00 79.94 196 LYS A C 1
ATOM 1552 O O . LYS A 1 196 ? -3.353 -40.283 -2.366 1.00 79.94 196 LYS A O 1
ATOM 1557 N N . VAL A 1 197 ? -5.223 -40.887 -3.486 1.00 87.25 197 VAL A N 1
ATOM 1558 C CA . VAL A 1 197 ? -4.674 -42.012 -4.264 1.00 87.25 197 VAL A CA 1
ATOM 1559 C C . VAL A 1 197 ? -4.647 -41.641 -5.748 1.00 87.25 197 VAL A C 1
ATOM 1561 O O . VAL A 1 197 ? -5.593 -41.036 -6.243 1.00 87.25 197 VAL A O 1
ATOM 1564 N N . LEU A 1 198 ? -3.572 -41.989 -6.459 1.00 88.69 198 LEU A N 1
ATOM 1565 C CA . LEU A 1 198 ? -3.536 -41.957 -7.926 1.00 88.69 198 LEU A CA 1
ATOM 1566 C C . LEU A 1 198 ? -3.772 -43.364 -8.464 1.00 88.69 198 LEU A C 1
ATOM 1568 O O . LEU A 1 198 ? -3.245 -44.320 -7.904 1.00 88.69 198 LEU A O 1
ATOM 1572 N N . VAL A 1 199 ? -4.533 -43.489 -9.547 1.00 90.31 199 VAL A N 1
ATOM 1573 C CA . VAL A 1 199 ? -4.852 -44.782 -10.163 1.00 90.31 199 VAL A CA 1
ATOM 1574 C C . VAL A 1 199 ? -4.342 -44.793 -11.601 1.00 90.31 199 VAL A C 1
ATOM 1576 O O . VAL A 1 199 ? -4.609 -43.856 -12.356 1.00 90.31 199 VAL A O 1
ATOM 1579 N N . CYS A 1 200 ? -3.593 -45.827 -11.992 1.00 88.38 200 CYS A N 1
ATOM 1580 C CA . CYS A 1 200 ? -3.220 -46.024 -13.389 1.00 88.38 200 CYS A CA 1
ATOM 1581 C C . CYS A 1 200 ? -4.468 -46.369 -14.205 1.00 88.38 200 CYS A C 1
ATOM 1583 O O . CYS A 1 200 ? -5.150 -47.342 -13.904 1.00 88.38 200 CYS A O 1
ATOM 1585 N N . LYS A 1 201 ? -4.747 -45.619 -15.274 1.00 88.44 201 LYS A N 1
ATOM 1586 C CA . LYS A 1 201 ? -5.936 -45.850 -16.113 1.00 88.44 201 LYS A CA 1
ATOM 1587 C C . LYS A 1 201 ? -5.921 -47.177 -16.878 1.00 88.44 201 LYS A C 1
ATOM 1589 O O . LYS A 1 201 ? -6.970 -47.623 -17.310 1.00 88.44 201 LYS A O 1
ATOM 1594 N N . ARG A 1 202 ? -4.742 -47.771 -17.088 1.00 86.06 202 ARG A N 1
ATOM 1595 C CA . ARG A 1 202 ? -4.573 -48.957 -17.941 1.00 86.06 202 ARG A CA 1
ATOM 1596 C C . ARG A 1 202 ? -4.698 -50.277 -17.176 1.00 86.06 202 ARG A C 1
ATOM 1598 O O . ARG A 1 202 ? -5.265 -51.219 -17.701 1.00 86.06 202 ARG A O 1
ATOM 1605 N N . CYS A 1 203 ? -4.180 -50.349 -15.951 1.00 88.56 203 CYS A N 1
ATOM 1606 C CA . CYS A 1 203 ? -4.188 -51.571 -15.130 1.00 88.56 203 CYS A CA 1
ATOM 1607 C C . CYS A 1 203 ? -4.838 -51.377 -13.752 1.00 88.56 203 CYS A C 1
ATOM 1609 O O . CYS A 1 203 ? -4.764 -52.260 -12.902 1.00 88.56 203 CYS A O 1
ATOM 1611 N N . SER A 1 204 ? -5.419 -50.203 -13.492 1.00 87.44 204 SER A N 1
ATOM 1612 C CA . SER A 1 204 ? -6.081 -49.854 -12.227 1.00 87.44 204 SER A CA 1
ATOM 1613 C C . SER A 1 204 ? -5.193 -49.949 -10.975 1.00 87.44 204 SER A C 1
ATOM 1615 O O . SER A 1 204 ? -5.694 -49.966 -9.847 1.00 87.44 204 SER A O 1
ATOM 1617 N N . SER A 1 205 ? -3.866 -49.958 -11.141 1.00 88.38 205 SER A N 1
ATOM 1618 C CA . SER A 1 205 ? -2.907 -49.967 -10.033 1.00 88.38 205 SER A CA 1
ATOM 1619 C C . SER A 1 205 ? -2.967 -48.659 -9.233 1.00 88.38 205 SER A C 1
ATOM 1621 O O . SER A 1 205 ? -3.099 -47.570 -9.796 1.00 88.38 205 SER A O 1
ATOM 1623 N N . LYS A 1 206 ? -2.910 -48.761 -7.899 1.00 90.94 206 LYS A N 1
ATOM 1624 C CA . LYS A 1 206 ? -3.112 -47.642 -6.963 1.00 90.94 206 LYS A CA 1
ATOM 1625 C C . LYS A 1 206 ? -1.785 -47.191 -6.352 1.00 90.94 206 LYS A C 1
ATOM 1627 O O . LYS A 1 206 ? -1.075 -47.996 -5.759 1.00 90.94 206 LYS A O 1
ATOM 1632 N N . PHE A 1 207 ? -1.500 -45.894 -6.412 1.00 90.12 207 PHE A N 1
ATOM 1633 C CA . PHE A 1 207 ? -0.290 -45.271 -5.871 1.00 90.12 207 PHE A CA 1
ATOM 1634 C C . PHE A 1 207 ? -0.650 -44.293 -4.753 1.00 90.12 207 PHE A C 1
ATOM 1636 O O . PHE A 1 207 ? -1.479 -43.394 -4.933 1.00 90.12 207 PHE A O 1
ATOM 1643 N N . GLN A 1 208 ? -0.019 -44.459 -3.591 1.00 87.62 208 GLN A N 1
ATOM 1644 C CA . GLN A 1 208 ? -0.309 -43.697 -2.373 1.00 87.62 208 GLN A CA 1
ATOM 1645 C C . GLN A 1 208 ? 0.946 -42.994 -1.838 1.00 87.62 208 GLN A C 1
ATOM 1647 O O . GLN A 1 208 ? 2.072 -43.349 -2.176 1.00 87.62 208 GLN A O 1
ATOM 1652 N N . GLY A 1 209 ? 0.747 -41.983 -0.991 1.00 83.31 209 GLY A N 1
ATOM 1653 C CA . GLY A 1 209 ? 1.840 -41.263 -0.331 1.00 83.31 209 GLY A CA 1
ATOM 1654 C C . GLY A 1 209 ? 2.442 -40.107 -1.149 1.00 83.31 209 GLY A C 1
ATOM 1655 O O . GLY A 1 209 ? 1.931 -39.763 -2.218 1.00 83.31 209 GLY A O 1
ATOM 1656 N N . PRO A 1 210 ? 3.509 -39.465 -0.641 1.00 82.56 210 PRO A N 1
ATOM 1657 C CA . PRO A 1 210 ? 4.087 -38.247 -1.222 1.00 82.56 210 PRO A CA 1
ATOM 1658 C C . PRO A 1 210 ? 4.765 -38.490 -2.578 1.00 82.56 210 PRO A C 1
ATOM 1660 O O . PRO A 1 210 ? 4.714 -37.639 -3.462 1.00 82.56 210 PRO A O 1
ATOM 1663 N N . HIS A 1 211 ? 5.322 -39.684 -2.796 1.00 86.81 211 HIS A N 1
ATOM 1664 C CA . HIS A 1 211 ? 5.990 -40.051 -4.049 1.00 86.81 211 HIS A CA 1
ATOM 1665 C C . HIS A 1 211 ? 5.085 -40.787 -5.044 1.00 86.81 211 HIS A C 1
ATOM 1667 O O . HIS A 1 211 ? 5.580 -41.314 -6.041 1.00 86.81 211 HIS A O 1
ATOM 1673 N N . ARG A 1 212 ? 3.762 -40.787 -4.830 1.00 88.19 212 ARG A N 1
ATOM 1674 C CA . ARG A 1 212 ? 2.786 -41.479 -5.694 1.00 88.19 212 ARG A CA 1
ATOM 1675 C C . ARG A 1 212 ? 2.911 -41.129 -7.179 1.00 88.19 212 ARG A C 1
ATOM 1677 O O . ARG A 1 212 ? 2.710 -41.985 -8.029 1.00 88.19 212 ARG A O 1
ATOM 1684 N N . TRP A 1 213 ? 3.293 -39.891 -7.502 1.00 86.25 213 TRP A N 1
ATOM 1685 C CA . TRP A 1 213 ? 3.500 -39.456 -8.888 1.00 86.25 213 TRP A CA 1
ATOM 1686 C C . TRP A 1 213 ? 4.775 -40.045 -9.505 1.00 86.25 213 TRP A C 1
ATOM 1688 O O . TRP A 1 213 ? 4.781 -40.441 -10.667 1.00 86.25 213 TRP A O 1
ATOM 1698 N N . LYS A 1 214 ? 5.858 -40.140 -8.722 1.00 88.00 214 LYS A N 1
ATOM 1699 C CA . LYS A 1 214 ? 7.122 -40.754 -9.158 1.00 88.00 214 LYS A CA 1
ATOM 1700 C C . LYS A 1 214 ? 6.954 -42.262 -9.344 1.00 88.00 214 LYS A C 1
ATOM 1702 O O . LYS A 1 214 ? 7.408 -42.794 -10.349 1.00 88.00 214 LYS A O 1
ATOM 1707 N N . GLN A 1 215 ? 6.234 -42.914 -8.430 1.00 87.94 215 GLN A N 1
ATOM 1708 C CA . GLN A 1 215 ? 5.886 -44.331 -8.539 1.00 87.94 215 GLN A CA 1
ATOM 1709 C C . GLN A 1 215 ? 5.021 -44.610 -9.774 1.00 87.94 215 GLN A C 1
ATOM 1711 O O . GLN A 1 215 ? 5.308 -45.551 -10.502 1.00 87.94 215 GLN A O 1
ATOM 1716 N N . LEU A 1 216 ? 4.028 -43.758 -10.068 1.00 88.06 216 LEU A N 1
ATOM 1717 C CA . LEU A 1 216 ? 3.226 -43.874 -11.290 1.00 88.06 216 LEU A CA 1
ATOM 1718 C C . LEU A 1 216 ? 4.075 -43.682 -12.561 1.00 88.06 216 LEU A C 1
ATOM 1720 O O . LEU A 1 216 ? 3.873 -44.400 -13.531 1.00 88.06 216 LEU A O 1
ATOM 1724 N N . LYS A 1 217 ? 5.042 -42.752 -12.567 1.00 87.25 217 LYS A N 1
ATOM 1725 C CA . LYS A 1 217 ? 5.960 -42.556 -13.710 1.00 87.25 217 LYS A CA 1
ATOM 1726 C C . LYS A 1 217 ? 6.888 -43.748 -13.950 1.00 87.25 217 LYS A C 1
ATOM 1728 O O . LYS A 1 217 ? 7.225 -44.029 -15.090 1.00 87.25 217 LYS A O 1
ATOM 1733 N N . GLN A 1 218 ? 7.318 -44.415 -12.882 1.00 89.75 218 GLN A N 1
ATOM 1734 C CA . GLN A 1 218 ? 8.181 -45.599 -12.948 1.00 89.75 218 GLN A CA 1
ATOM 1735 C C . GLN A 1 218 ? 7.385 -46.898 -13.129 1.00 89.75 218 GLN A C 1
ATOM 1737 O O . GLN A 1 218 ? 7.966 -47.973 -13.264 1.00 89.75 218 GLN A O 1
ATOM 1742 N N . HIS A 1 219 ? 6.054 -46.819 -13.117 1.00 88.38 219 HIS A N 1
ATOM 1743 C CA . HIS A 1 219 ? 5.203 -47.983 -13.233 1.00 88.38 219 HIS A CA 1
ATOM 1744 C C . HIS A 1 219 ? 5.174 -48.502 -14.672 1.00 88.38 219 HIS A C 1
ATOM 1746 O O . HIS A 1 219 ? 4.641 -47.859 -15.577 1.00 88.38 219 HIS A O 1
ATOM 1752 N N . VAL A 1 220 ? 5.682 -49.718 -14.859 1.00 87.94 220 VAL A N 1
ATOM 1753 C CA . VAL A 1 220 ? 5.537 -50.464 -16.108 1.00 87.94 220 VAL A CA 1
ATOM 1754 C C . VAL A 1 220 ? 4.168 -51.140 -16.106 1.00 87.94 220 VAL A C 1
ATOM 1756 O O . VAL A 1 220 ? 3.936 -52.120 -15.396 1.00 87.94 220 VAL A O 1
ATOM 1759 N N . CYS A 1 221 ? 3.242 -50.586 -16.883 1.00 86.06 221 CYS A N 1
ATOM 1760 C CA . CYS A 1 221 ? 1.901 -51.131 -17.016 1.00 86.06 221 CYS A CA 1
ATOM 1761 C C . CYS A 1 221 ? 1.925 -52.379 -17.905 1.00 86.06 221 CYS A C 1
ATOM 1763 O O . CYS A 1 221 ? 2.144 -52.271 -19.109 1.00 86.06 221 CYS A O 1
ATOM 1765 N N . LYS A 1 222 ? 1.643 -53.551 -17.330 1.00 76.81 222 LYS A N 1
ATOM 1766 C CA . LYS A 1 222 ? 1.328 -54.753 -18.107 1.00 76.81 222 LYS A CA 1
ATOM 1767 C C . LYS A 1 222 ? -0.138 -54.657 -18.525 1.00 76.81 222 LYS A C 1
ATOM 1769 O O . LYS A 1 222 ? -1.022 -54.713 -17.675 1.00 76.81 222 LYS A O 1
ATOM 1774 N N . THR A 1 223 ? -0.396 -54.408 -19.803 1.00 65.75 223 THR A N 1
ATOM 1775 C CA . THR A 1 223 ? -1.738 -54.491 -20.388 1.00 65.75 223 THR A CA 1
ATOM 1776 C C . THR A 1 223 ? -2.207 -55.938 -20.305 1.00 65.75 223 THR A C 1
ATOM 1778 O O . THR A 1 223 ? -1.669 -56.800 -20.993 1.00 65.75 223 THR A O 1
ATOM 1781 N N . LEU A 1 224 ? -3.182 -56.215 -19.440 1.00 58.72 224 LEU A N 1
ATOM 1782 C CA . LEU A 1 224 ? -3.976 -57.430 -19.559 1.00 58.72 224 LEU A CA 1
ATOM 1783 C C . LEU A 1 224 ? -4.924 -57.195 -20.735 1.00 58.72 224 LEU A C 1
ATOM 1785 O O . LEU A 1 224 ? -5.905 -56.468 -20.602 1.00 58.72 224 LEU A O 1
ATOM 1789 N N . HIS A 1 225 ? -4.577 -57.747 -21.896 1.00 48.22 225 HIS A N 1
ATOM 1790 C CA . HIS A 1 225 ? -5.566 -58.055 -22.919 1.00 48.22 225 HIS A CA 1
ATOM 1791 C C . HIS A 1 225 ? -6.486 -59.116 -22.310 1.00 48.22 225 HIS A C 1
ATOM 1793 O O . HIS A 1 225 ? -6.116 -60.283 -22.212 1.00 48.22 225 HIS A O 1
ATOM 1799 N N . ALA A 1 226 ? -7.631 -58.682 -21.792 1.00 48.38 226 ALA A N 1
ATOM 1800 C CA . ALA A 1 226 ? -8.783 -59.555 -21.688 1.00 48.38 226 ALA A CA 1
ATOM 1801 C C . ALA A 1 226 ? -9.337 -59.641 -23.112 1.00 48.38 226 ALA A C 1
ATOM 1803 O O . ALA A 1 226 ? -9.878 -58.664 -23.624 1.00 48.38 226 ALA A O 1
ATOM 1804 N N . GLU A 1 227 ? -9.057 -60.756 -23.776 1.00 46.47 227 GLU A N 1
ATOM 1805 C CA . GLU A 1 227 ? -9.716 -61.144 -25.015 1.00 46.47 227 GLU A CA 1
ATOM 1806 C C . GLU A 1 227 ? -11.215 -61.258 -24.713 1.00 46.47 227 GLU A C 1
ATOM 1808 O O . GLU A 1 227 ? -11.634 -62.080 -23.895 1.00 46.47 227 GLU A O 1
ATOM 1813 N N . ASP A 1 228 ? -12.009 -60.394 -25.339 1.00 40.75 228 ASP A N 1
ATOM 1814 C CA . ASP A 1 228 ? -13.436 -60.617 -25.528 1.00 40.75 228 ASP A CA 1
ATOM 1815 C C . ASP A 1 228 ? -13.587 -61.806 -26.495 1.00 40.75 228 ASP A C 1
ATOM 1817 O O . ASP A 1 228 ? -13.596 -61.635 -27.715 1.00 40.75 228 ASP A O 1
ATOM 1821 N N . GLU A 1 229 ? -13.692 -63.028 -25.964 1.00 42.81 229 GLU A N 1
ATOM 1822 C CA . GLU A 1 229 ? -14.318 -64.130 -26.698 1.00 42.81 229 GLU A CA 1
ATOM 1823 C C . GLU A 1 229 ? -15.797 -63.773 -26.914 1.00 42.81 229 GLU A C 1
ATOM 1825 O O . GLU A 1 229 ? -16.634 -63.918 -26.021 1.00 42.81 229 GLU A O 1
ATOM 1830 N N . GLN A 1 230 ? -16.131 -63.285 -28.112 1.00 41.84 230 GLN A N 1
ATOM 1831 C CA . GLN A 1 230 ? -17.505 -63.305 -28.608 1.00 41.84 230 GLN A CA 1
ATOM 1832 C C . GLN A 1 230 ? -17.791 -64.626 -29.345 1.00 41.84 230 GLN A C 1
ATOM 1834 O O . GLN A 1 230 ? -16.956 -65.081 -30.128 1.00 41.84 230 GLN A O 1
ATOM 1839 N N . PRO A 1 231 ? -18.979 -65.230 -29.150 1.00 46.44 231 PRO A N 1
ATOM 1840 C CA . PRO A 1 231 ? -19.379 -66.457 -29.828 1.00 46.44 231 PRO A CA 1
ATOM 1841 C C . PRO A 1 231 ? -19.776 -66.170 -31.284 1.00 46.44 231 PRO A C 1
ATOM 1843 O O . PRO A 1 231 ? -20.613 -65.309 -31.559 1.00 46.44 231 PRO A O 1
ATOM 1846 N N . SER A 1 232 ? -19.205 -66.918 -32.230 1.00 48.28 232 SER A N 1
ATOM 1847 C CA . SER A 1 232 ? -19.610 -66.891 -33.636 1.00 48.28 232 SER A CA 1
ATOM 1848 C C . SER A 1 232 ? -20.909 -67.673 -33.843 1.00 48.28 232 SER A C 1
ATOM 1850 O O . SER A 1 232 ? -20.940 -68.890 -33.671 1.00 48.28 232 SER A O 1
ATOM 1852 N N . HIS A 1 233 ? -21.962 -66.972 -34.261 1.00 42.25 233 HIS A N 1
ATOM 1853 C CA . HIS A 1 233 ? -23.120 -67.559 -34.930 1.00 42.25 233 HIS A CA 1
ATOM 1854 C C . HIS A 1 233 ? -22.727 -68.022 -36.340 1.00 42.25 233 HIS A C 1
ATOM 1856 O O . HIS A 1 233 ? -22.353 -67.196 -37.174 1.00 42.25 233 HIS A O 1
ATOM 1862 N N . SER A 1 234 ? -22.859 -69.320 -36.608 1.00 42.78 234 SER A N 1
ATOM 1863 C CA . SER A 1 234 ? -23.248 -69.935 -37.889 1.00 42.78 234 SER A CA 1
ATOM 1864 C C . SER A 1 234 ? -23.671 -71.372 -37.616 1.00 42.78 234 SER A C 1
ATOM 1866 O O . SER A 1 234 ? -22.896 -72.072 -36.930 1.00 42.78 234 SER A O 1
#